Protein AF-A0A7C5XB20-F1 (afdb_monomer_lite)

Secondary structure (DSSP, 8-state):
-EEEEEEE-SSSEEEEEEEEEEEEEEHHHHHHHHHHHHHHHHHHHHTEEEEE-SSTTEEEEEEEEETTEEEEEEEEEEES--SSS--GGGGTSEEEEEEEEEEE----SPPSEEEEEEES-TTTT-SEEEETTEEEEEETTEEEEEEEEEEE-TTSSEEEEEEE-------HHHHHHHHHHHHH---

pLDDT: mean 91.51, std 6.68, range [52.88, 97.88]

Foldseek 3Di:
DWDWDWDQDDQGIKIKIKDFAPFFDQQLVCCVPCLVVVQVVCCVVQVWHFQADDDPQWRGWTQRDDPNATFIWTKGWCPPDPDRDDDPCSRRGTDRMIMIITGTWADPDDFPFWDKDFALEPVRVPPWDDDDQWIFDCDPNHTTIWGWDWDADPVHGIIIITGHHDRDDDDRVVRRVVVNCRVPDPD

Radius of gyration: 17.86 Å; chains: 1; bounding box: 43×28×54 Å

Sequence (187 aa):
MVRRAYVQGLLQRRVKYRFDLPAPTPIKSWLAEARQEVNTLLEKEWGAVMCPGAELPNLGMLLVEWRGAHLPADVSICAPVSHPKPPPLVYDTLVERVDVCVEPIAPVSPPAEYVTIHIPSVKAFGRITLRRNYAVVKYRGLLFVTEARHSPEPRGGVELKLARYRCASYDLGKALKKLKRILHSRY

Structure (mmCIF, N/CA/C/O backbone):
data_AF-A0A7C5XB20-F1
#
_entry.id   AF-A0A7C5XB20-F1
#
loop_
_atom_site.group_PDB
_atom_site.id
_atom_site.type_symbol
_atom_site.label_atom_id
_atom_site.label_alt_id
_atom_site.label_comp_id
_atom_site.label_asym_id
_atom_site.label_entity_id
_atom_site.label_seq_id
_atom_site.pdbx_PDB_ins_code
_atom_site.Cartn_x
_atom_site.Cartn_y
_atom_site.Cartn_z
_atom_site.occupancy
_atom_site.B_iso_or_equiv
_atom_site.auth_seq_id
_atom_site.auth_comp_id
_atom_site.auth_asym_id
_atom_site.auth_atom_id
_atom_site.pdbx_PDB_model_num
ATOM 1 N N . MET A 1 1 ? -2.161 10.830 20.394 1.00 65.31 1 MET A N 1
ATOM 2 C CA . MET A 1 1 ? -0.773 10.941 19.869 1.00 65.31 1 MET A CA 1
ATOM 3 C C . MET A 1 1 ? -0.505 9.737 18.977 1.00 65.31 1 MET A C 1
ATOM 5 O O . MET A 1 1 ? -0.758 8.629 19.426 1.00 65.31 1 MET A O 1
ATOM 9 N N . VAL A 1 2 ? -0.020 9.925 17.743 1.00 82.19 2 VAL A N 1
ATOM 10 C CA . VAL A 1 2 ? 0.243 8.804 16.819 1.00 82.19 2 VAL A CA 1
ATOM 11 C C . VAL A 1 2 ? 1.665 8.278 17.006 1.00 82.19 2 VAL A C 1
ATOM 13 O O . VAL A 1 2 ? 2.623 9.047 16.920 1.00 82.19 2 VAL A O 1
ATOM 16 N N . ARG A 1 3 ? 1.828 6.970 17.246 1.00 90.44 3 ARG A N 1
ATOM 17 C CA . ARG A 1 3 ? 3.157 6.327 17.329 1.00 90.44 3 ARG A CA 1
ATOM 18 C C . ARG A 1 3 ? 3.414 5.462 16.102 1.00 90.44 3 ARG A C 1
ATOM 20 O O . ARG A 1 3 ? 2.556 4.679 15.705 1.00 90.44 3 ARG A O 1
ATOM 27 N N . ARG A 1 4 ? 4.620 5.556 15.536 1.00 93.38 4 ARG A N 1
ATOM 28 C CA . ARG A 1 4 ? 5.027 4.807 14.339 1.00 93.38 4 ARG A CA 1
ATOM 29 C C . ARG A 1 4 ? 6.051 3.730 14.671 1.00 93.38 4 ARG A C 1
ATOM 31 O O . ARG A 1 4 ? 7.042 4.009 15.340 1.00 93.38 4 ARG A O 1
ATOM 38 N N . ALA A 1 5 ? 5.865 2.529 14.132 1.00 93.88 5 ALA A N 1
ATOM 39 C CA . ALA A 1 5 ? 6.836 1.442 14.236 1.00 93.88 5 ALA A CA 1
ATOM 40 C C . ALA A 1 5 ? 6.924 0.634 12.937 1.00 93.88 5 ALA A C 1
ATOM 42 O O . ALA A 1 5 ? 5.934 0.466 12.232 1.00 93.88 5 ALA A O 1
ATOM 43 N N . TYR A 1 6 ? 8.100 0.081 12.646 1.00 94.31 6 TYR A N 1
ATOM 44 C CA . TYR A 1 6 ? 8.240 -0.951 11.620 1.00 94.31 6 TYR A CA 1
ATOM 45 C C . TYR A 1 6 ? 8.053 -2.316 12.267 1.00 94.31 6 TYR A C 1
ATOM 47 O O . TYR A 1 6 ? 8.775 -2.651 13.204 1.00 94.31 6 TYR A O 1
ATOM 55 N N . VAL A 1 7 ? 7.128 -3.110 11.744 1.00 92.88 7 VAL A N 1
ATOM 56 C CA . VAL A 1 7 ? 6.787 -4.433 12.281 1.00 92.88 7 VAL A CA 1
ATOM 57 C C . VAL A 1 7 ? 6.810 -5.477 11.172 1.00 92.88 7 VAL A C 1
ATOM 59 O O . VAL A 1 7 ? 6.800 -5.131 9.989 1.00 92.88 7 VAL A O 1
ATOM 62 N N . GLN A 1 8 ? 6.842 -6.755 11.539 1.00 92.12 8 GLN A N 1
ATOM 63 C CA . GLN A 1 8 ? 6.655 -7.831 10.571 1.00 92.12 8 GLN A CA 1
ATOM 64 C C . GLN A 1 8 ? 5.221 -7.775 10.010 1.00 92.12 8 GLN A C 1
ATOM 66 O O . GLN A 1 8 ? 4.251 -7.654 10.762 1.00 92.12 8 GLN A O 1
ATOM 71 N N . GLY A 1 9 ? 5.106 -7.791 8.685 1.00 86.19 9 GLY A N 1
ATOM 72 C CA . GLY A 1 9 ? 3.858 -7.942 7.939 1.00 86.19 9 GLY A CA 1
ATOM 73 C C . GLY A 1 9 ? 3.697 -9.361 7.402 1.00 86.19 9 GLY A C 1
ATOM 74 O O . GLY A 1 9 ? 4.381 -10.288 7.846 1.00 86.19 9 GLY A O 1
ATOM 75 N N . LEU A 1 10 ? 2.797 -9.532 6.435 1.00 84.44 10 LEU A N 1
ATOM 76 C CA . LEU A 1 10 ? 2.441 -10.842 5.888 1.00 84.44 10 LEU A CA 1
ATOM 77 C C . LEU A 1 10 ? 3.562 -11.440 5.034 1.00 84.44 10 LEU A C 1
ATOM 79 O O . LEU A 1 10 ? 3.790 -12.647 5.070 1.00 84.44 10 LEU A O 1
ATOM 83 N N . LEU A 1 11 ? 4.268 -10.605 4.268 1.00 89.06 11 LEU A N 1
ATOM 84 C CA . LEU A 1 11 ? 5.375 -11.050 3.406 1.00 89.06 11 LEU A CA 1
ATOM 85 C C . LEU A 1 11 ? 6.713 -10.392 3.722 1.00 89.06 11 LEU A C 1
ATOM 87 O O . LEU A 1 11 ? 7.767 -10.961 3.452 1.00 89.06 11 LEU A O 1
ATOM 91 N N . GLN A 1 12 ? 6.674 -9.180 4.255 1.00 91.25 12 GLN A N 1
ATOM 92 C CA . GLN A 1 12 ? 7.844 -8.368 4.554 1.00 91.25 12 GLN A CA 1
ATOM 93 C C . GLN A 1 12 ? 7.512 -7.409 5.694 1.00 91.25 12 GLN A C 1
ATOM 95 O O . GLN A 1 12 ? 6.434 -7.479 6.277 1.00 91.25 12 GLN A O 1
ATOM 100 N N . ARG A 1 13 ? 8.423 -6.490 6.019 1.0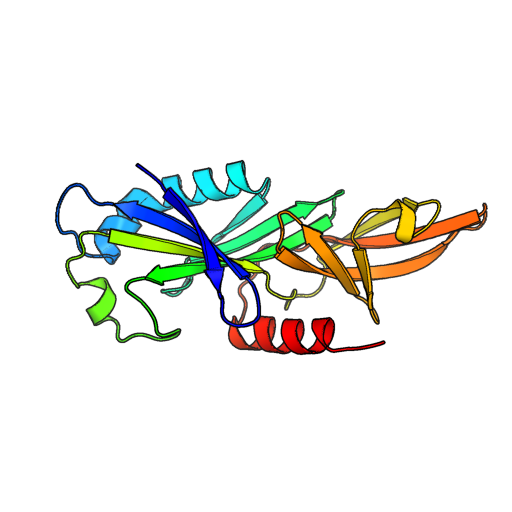0 93.56 13 ARG A N 1
ATOM 101 C CA . ARG A 1 13 ? 8.125 -5.426 6.981 1.00 93.56 13 ARG A CA 1
ATOM 102 C C . ARG A 1 13 ? 6.979 -4.544 6.473 1.00 93.56 13 ARG A C 1
ATOM 104 O O . ARG A 1 13 ? 6.865 -4.287 5.278 1.00 93.56 13 ARG A O 1
ATOM 111 N N . ARG A 1 14 ? 6.185 -4.030 7.404 1.00 94.75 14 ARG A N 1
ATOM 112 C CA . ARG A 1 14 ? 5.161 -3.003 7.187 1.00 94.75 14 ARG A CA 1
ATOM 113 C C . ARG A 1 14 ? 5.345 -1.878 8.197 1.00 94.75 14 ARG A C 1
ATOM 115 O O . ARG A 1 14 ? 6.006 -2.070 9.225 1.00 94.75 14 ARG A O 1
ATOM 122 N N . VAL A 1 15 ? 4.781 -0.710 7.917 1.00 96.88 15 VAL A N 1
ATOM 123 C CA . VAL A 1 15 ? 4.733 0.379 8.902 1.00 96.88 15 VAL A CA 1
ATOM 124 C C . VAL A 1 15 ? 3.409 0.316 9.633 1.00 96.88 15 VAL A C 1
ATOM 126 O O . VAL A 1 15 ? 2.373 0.104 9.018 1.00 96.88 15 VAL A O 1
ATOM 129 N N . LYS A 1 16 ? 3.457 0.489 10.947 1.00 96.19 16 LYS A N 1
ATOM 130 C CA . LYS A 1 16 ? 2.307 0.511 11.834 1.00 96.19 16 LYS A CA 1
ATOM 131 C C . LYS A 1 16 ? 2.168 1.885 12.472 1.00 96.19 16 LYS A C 1
ATOM 133 O O . LYS A 1 16 ? 3.138 2.388 13.041 1.00 96.19 16 LYS A O 1
ATOM 138 N N . TYR A 1 17 ? 0.960 2.423 12.420 1.00 96.94 17 TYR A N 1
ATOM 139 C CA . TYR A 1 17 ? 0.522 3.676 13.015 1.00 96.94 17 TYR A CA 1
ATOM 140 C C . TYR A 1 17 ? -0.454 3.360 14.134 1.00 96.94 17 TYR A C 1
ATOM 142 O O . TYR A 1 17 ? -1.520 2.804 13.892 1.00 96.94 17 TYR A O 1
ATOM 150 N N . ARG A 1 18 ? -0.060 3.672 15.363 1.00 96.44 18 ARG A N 1
ATOM 151 C CA . ARG A 1 18 ? -0.867 3.452 16.558 1.00 96.44 18 ARG A CA 1
ATOM 152 C C . ARG A 1 18 ? -1.645 4.706 16.905 1.00 96.44 18 ARG A C 1
ATOM 154 O O . ARG A 1 18 ? -1.031 5.758 17.084 1.00 96.44 18 ARG A O 1
ATOM 161 N N . PHE A 1 19 ? -2.946 4.538 17.084 1.00 95.12 19 PHE A N 1
ATOM 162 C CA . PHE A 1 19 ? -3.882 5.541 17.563 1.00 95.12 19 PHE A CA 1
ATOM 163 C C . PHE A 1 19 ? -4.395 5.090 18.930 1.00 95.12 19 PHE A C 1
ATOM 165 O O . PHE A 1 19 ? -5.162 4.132 19.026 1.00 95.12 19 PHE A O 1
ATOM 172 N N . ASP A 1 20 ? -3.916 5.749 19.982 1.00 94.62 20 ASP A N 1
ATOM 173 C CA . ASP A 1 20 ? -4.438 5.579 21.338 1.00 94.62 20 ASP A CA 1
ATOM 174 C C . ASP A 1 20 ? -5.690 6.463 21.483 1.00 94.62 20 ASP A C 1
ATOM 176 O O . ASP A 1 20 ? -5.644 7.650 21.139 1.00 94.62 20 ASP A O 1
ATOM 180 N N . LEU A 1 21 ? -6.802 5.877 21.932 1.00 93.62 21 LEU A N 1
ATOM 181 C CA . LEU A 1 21 ? -8.103 6.540 22.020 1.00 93.62 21 LEU A CA 1
ATOM 182 C C . LEU A 1 21 ? -8.302 7.156 23.414 1.00 93.62 21 LEU A C 1
ATOM 184 O O . LEU A 1 21 ? -7.860 6.573 24.403 1.00 93.62 21 LEU A O 1
ATOM 188 N N . PRO A 1 22 ? -8.962 8.325 23.522 1.00 92.38 22 PRO A N 1
ATOM 189 C CA . PRO A 1 22 ? -9.166 8.996 24.809 1.00 92.38 22 PRO A CA 1
ATOM 190 C C . PRO A 1 22 ? -10.136 8.251 25.740 1.00 92.38 22 PRO A C 1
ATOM 192 O O . PRO A 1 22 ? -10.094 8.450 26.949 1.00 92.38 22 PRO A O 1
ATOM 195 N N . ALA A 1 23 ? -10.998 7.400 25.182 1.00 94.19 23 ALA A N 1
ATOM 196 C CA . ALA A 1 23 ? -11.903 6.511 25.897 1.00 94.19 23 ALA A CA 1
ATOM 197 C C . ALA A 1 23 ? -12.122 5.231 25.064 1.00 94.19 23 ALA A C 1
ATOM 199 O O . ALA A 1 23 ? -11.844 5.247 23.859 1.00 94.19 23 ALA A O 1
ATOM 200 N N . PRO A 1 24 ? -12.613 4.131 25.665 1.00 96.12 24 PRO A N 1
ATOM 201 C CA . PRO A 1 24 ? -13.015 2.946 24.917 1.00 96.12 24 PRO A CA 1
ATOM 202 C C . PRO A 1 24 ? -14.103 3.273 23.882 1.00 96.12 24 PRO A C 1
ATOM 204 O O . PRO A 1 24 ? -15.200 3.696 24.243 1.00 96.12 24 PRO A O 1
ATOM 207 N N . THR A 1 25 ? -13.817 3.038 22.601 1.00 95.38 25 THR A N 1
ATOM 208 C CA . THR A 1 25 ? -14.693 3.424 21.479 1.00 95.38 25 THR A CA 1
ATOM 209 C C . THR A 1 25 ? -14.855 2.257 20.502 1.00 95.38 25 THR A C 1
ATOM 211 O O . THR A 1 25 ? -13.883 1.534 20.271 1.00 95.38 25 THR A O 1
ATOM 214 N N . PRO A 1 26 ? -16.037 2.043 19.890 1.00 95.31 26 PRO A N 1
ATOM 215 C CA . PRO A 1 26 ? -16.183 1.058 18.822 1.00 95.31 26 PRO A CA 1
ATOM 216 C C . PRO A 1 26 ? -15.289 1.400 17.627 1.00 95.31 26 PRO A C 1
ATOM 218 O O . PRO A 1 26 ? -15.234 2.558 17.205 1.00 95.31 26 PRO A O 1
ATOM 221 N N . ILE A 1 27 ? -14.644 0.400 17.019 1.00 92.81 27 ILE A N 1
ATOM 222 C CA . ILE A 1 27 ? -13.769 0.613 15.849 1.00 92.81 27 ILE A CA 1
ATOM 223 C C . ILE A 1 27 ? -14.520 1.330 14.720 1.00 92.81 27 ILE A C 1
ATOM 225 O O . ILE A 1 27 ? -13.963 2.232 14.096 1.00 92.81 27 ILE A O 1
ATOM 229 N N . LYS A 1 28 ? -15.785 0.964 14.469 1.00 92.12 28 LYS A N 1
ATOM 230 C CA . LYS A 1 28 ? -16.616 1.610 13.441 1.00 92.12 28 LYS A CA 1
ATOM 231 C C . LYS A 1 28 ? -16.840 3.101 13.713 1.00 92.12 28 LYS A C 1
ATOM 233 O O . LYS A 1 28 ? -16.804 3.894 12.778 1.00 92.12 28 LYS A O 1
ATOM 238 N N . SER A 1 29 ? -17.039 3.474 14.979 1.00 93.19 29 SER A N 1
ATOM 239 C CA . SER A 1 29 ? -17.290 4.859 15.385 1.00 93.19 29 SER A CA 1
ATOM 240 C C . SER A 1 29 ? -16.013 5.678 15.272 1.00 93.19 29 SER A C 1
ATOM 242 O O . SER A 1 29 ? -16.011 6.723 14.632 1.00 93.19 29 SER A O 1
ATOM 244 N N . TRP A 1 30 ? -14.897 5.140 15.779 1.00 93.69 30 TRP A N 1
ATOM 245 C CA . TRP A 1 30 ? -13.586 5.762 15.605 1.00 93.69 30 TRP A CA 1
ATOM 246 C C . TRP A 1 30 ? -13.251 5.966 14.123 1.00 93.69 30 TRP A C 1
ATOM 248 O O . TRP A 1 30 ? -12.810 7.043 13.737 1.00 93.69 30 TRP A O 1
ATOM 258 N N . LEU A 1 31 ? -13.493 4.963 13.273 1.00 91.25 31 LEU A N 1
ATOM 259 C CA . LEU A 1 31 ? -13.260 5.081 11.835 1.00 91.25 31 LEU A CA 1
ATOM 260 C C . LEU A 1 31 ? -14.101 6.182 11.191 1.00 91.25 31 LEU A C 1
ATOM 262 O O . LEU A 1 31 ? -13.583 6.893 10.336 1.00 91.25 31 LEU A O 1
ATOM 266 N N . ALA A 1 32 ? -15.374 6.320 11.562 1.00 90.81 32 ALA A N 1
ATOM 267 C CA . ALA A 1 32 ? -16.248 7.343 10.993 1.00 90.81 32 ALA A CA 1
ATOM 268 C C . ALA A 1 32 ? -15.702 8.764 11.223 1.00 90.81 32 ALA A C 1
ATOM 270 O O . ALA A 1 32 ? -15.808 9.610 10.339 1.00 90.81 32 ALA A O 1
ATOM 271 N N . GLU A 1 33 ? -15.061 8.995 12.369 1.00 90.19 33 GLU A N 1
ATOM 272 C CA . GLU A 1 33 ? -14.498 10.292 12.757 1.00 90.19 33 GLU A CA 1
ATOM 273 C C . GLU A 1 33 ? -13.058 10.480 12.255 1.00 90.19 33 GLU A C 1
ATOM 275 O O . GLU A 1 33 ? -12.706 11.520 11.701 1.00 90.19 33 GLU A O 1
ATOM 280 N N . ALA A 1 34 ? -12.214 9.456 12.402 1.00 90.44 34 ALA A N 1
ATOM 281 C CA . ALA A 1 34 ? -10.777 9.552 12.161 1.00 90.44 34 ALA A CA 1
ATOM 282 C C . ALA A 1 34 ? -10.370 9.287 10.704 1.00 90.44 34 ALA A C 1
ATOM 284 O O . ALA A 1 34 ? -9.224 9.551 10.340 1.00 90.44 34 ALA A O 1
ATOM 285 N N . ARG A 1 35 ? -11.257 8.762 9.841 1.00 90.88 35 ARG A N 1
ATOM 286 C CA . ARG A 1 35 ? -10.886 8.326 8.477 1.00 90.88 35 ARG A CA 1
ATOM 287 C C . ARG A 1 35 ? -10.202 9.420 7.667 1.00 90.88 35 ARG A C 1
ATOM 289 O O . ARG A 1 35 ? -9.182 9.149 7.037 1.00 90.88 35 ARG A O 1
ATOM 296 N N . GLN A 1 36 ? -10.733 10.640 7.686 1.00 92.00 36 GLN A N 1
ATOM 297 C CA . GLN A 1 36 ? -10.145 11.736 6.917 1.00 92.00 36 GLN A CA 1
ATOM 298 C C . GLN A 1 36 ? -8.775 12.148 7.472 1.00 92.00 36 GLN A C 1
ATOM 300 O O . GLN A 1 36 ? -7.847 12.396 6.699 1.00 92.00 36 GLN A O 1
ATOM 305 N N . GLU A 1 37 ? -8.627 12.174 8.797 1.00 93.38 37 GLU A N 1
ATOM 306 C CA . GLU A 1 37 ? -7.358 12.478 9.462 1.00 93.38 37 GLU A CA 1
ATOM 307 C C . GLU A 1 37 ? -6.298 11.415 9.146 1.00 93.38 37 GLU A C 1
ATOM 309 O O . GLU A 1 37 ? -5.183 11.754 8.752 1.00 93.38 37 GLU A O 1
ATOM 314 N N . VAL A 1 38 ? -6.660 10.130 9.234 1.00 94.62 38 VAL A N 1
ATOM 315 C CA . VAL A 1 38 ? -5.788 9.000 8.881 1.00 94.62 38 VAL A CA 1
ATOM 316 C C . VAL A 1 38 ? -5.356 9.089 7.419 1.00 94.62 38 VAL A C 1
ATOM 318 O O . VAL A 1 38 ? -4.165 8.972 7.137 1.00 94.62 38 VAL A O 1
ATOM 321 N N . ASN A 1 39 ? -6.287 9.334 6.494 1.00 94.81 39 ASN A N 1
ATOM 322 C CA . ASN A 1 39 ? -5.964 9.484 5.075 1.00 94.81 39 ASN A CA 1
ATOM 323 C C . ASN A 1 39 ? -4.966 10.628 4.863 1.00 94.81 39 ASN A C 1
ATOM 325 O O . ASN A 1 39 ? -3.899 10.409 4.299 1.00 94.81 39 ASN A O 1
ATOM 329 N N . THR A 1 40 ? -5.264 11.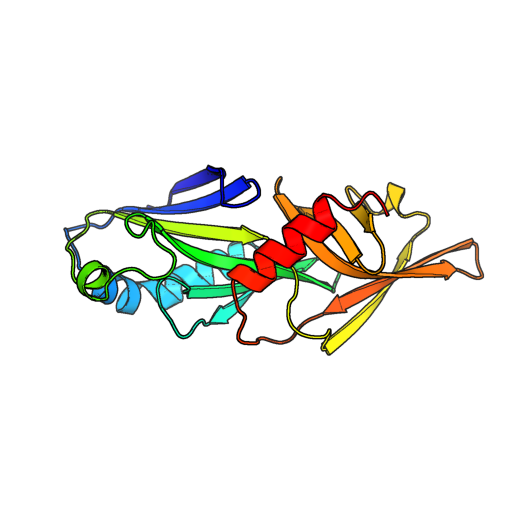807 5.411 1.00 95.81 40 THR A N 1
ATOM 330 C CA . THR A 1 40 ? -4.428 13.010 5.267 1.00 95.81 40 THR A CA 1
ATOM 331 C C . THR A 1 40 ? -3.029 12.793 5.844 1.00 95.81 40 THR A C 1
ATOM 333 O O . THR A 1 40 ? -2.024 13.171 5.235 1.00 95.81 40 THR A O 1
ATOM 336 N N . LEU A 1 41 ? -2.944 12.154 7.015 1.00 96.44 41 LEU A N 1
ATOM 337 C CA . LEU A 1 41 ? -1.682 11.788 7.648 1.00 96.44 41 LEU A CA 1
ATOM 338 C C . LEU A 1 41 ? -0.850 10.886 6.731 1.00 96.44 41 LEU A C 1
ATOM 340 O O . LEU A 1 41 ? 0.333 11.155 6.518 1.00 96.44 41 LEU A O 1
ATOM 344 N N . LEU A 1 42 ? -1.455 9.824 6.195 1.00 97.19 42 LEU A N 1
ATOM 345 C CA . LEU A 1 42 ? -0.757 8.844 5.368 1.00 97.19 42 LEU A CA 1
ATOM 346 C C . LEU A 1 42 ? -0.357 9.415 4.003 1.00 97.19 42 LEU A C 1
ATOM 348 O O . LEU A 1 42 ? 0.773 9.191 3.572 1.00 97.19 42 LEU A O 1
ATOM 352 N N . GLU A 1 43 ? -1.225 10.189 3.354 1.00 97.62 43 GLU A N 1
ATOM 353 C CA . GLU A 1 43 ? -0.919 10.887 2.099 1.00 97.62 43 GLU A CA 1
ATOM 354 C C . GLU A 1 43 ? 0.273 11.827 2.271 1.00 97.62 43 GLU A C 1
ATOM 356 O O . GLU A 1 43 ? 1.243 11.750 1.512 1.00 97.62 43 GLU A O 1
ATOM 361 N N . LYS A 1 44 ? 0.261 12.653 3.326 1.00 97.19 44 LYS A N 1
ATOM 362 C CA . LYS A 1 44 ? 1.366 13.562 3.645 1.00 97.19 44 LYS A CA 1
ATOM 363 C C . LYS A 1 44 ? 2.643 12.806 3.981 1.00 97.19 44 LYS A C 1
ATOM 365 O O . LYS A 1 44 ? 3.721 13.169 3.513 1.00 97.19 44 LYS A O 1
ATOM 370 N N . GLU A 1 45 ? 2.551 11.777 4.820 1.00 96.06 45 GLU A N 1
ATOM 371 C CA . GLU A 1 45 ? 3.735 11.058 5.268 1.00 96.06 45 GLU A CA 1
ATOM 372 C C . GLU A 1 45 ? 4.403 10.320 4.119 1.00 96.06 45 GLU A C 1
ATOM 374 O O . GLU A 1 45 ? 5.631 10.344 4.032 1.00 96.06 45 GLU A O 1
ATOM 379 N N . TRP A 1 46 ? 3.629 9.668 3.257 1.00 97.00 46 TRP A N 1
ATOM 380 C CA . TRP A 1 46 ? 4.164 8.872 2.163 1.00 97.00 46 TRP A CA 1
ATOM 381 C C . TRP A 1 46 ? 4.397 9.676 0.886 1.00 97.00 46 TRP A C 1
ATOM 383 O O . TRP A 1 46 ? 5.155 9.205 0.045 1.00 97.00 46 TRP A O 1
ATOM 393 N N . GLY A 1 47 ? 3.838 10.884 0.757 1.00 97.31 47 GLY A N 1
ATOM 394 C CA . GLY A 1 47 ? 3.803 11.597 -0.520 1.00 97.31 47 GLY A CA 1
ATOM 395 C C . GLY A 1 47 ? 2.978 10.791 -1.518 1.00 97.31 47 GLY A C 1
ATOM 396 O O . GLY A 1 47 ? 3.497 10.316 -2.522 1.00 97.31 47 GLY A O 1
ATOM 397 N N . ALA A 1 48 ? 1.729 10.518 -1.162 1.00 97.44 48 ALA A N 1
ATOM 398 C CA . ALA A 1 48 ? 0.891 9.537 -1.834 1.00 97.44 48 ALA A CA 1
ATOM 399 C C . ALA A 1 48 ? -0.525 10.062 -2.045 1.00 97.44 48 ALA A C 1
ATOM 401 O O . ALA A 1 48 ? -0.943 11.008 -1.383 1.00 97.44 48 ALA A O 1
ATOM 402 N N . VAL A 1 49 ? -1.264 9.386 -2.921 1.00 96.38 49 VAL A N 1
ATOM 403 C CA . VAL A 1 49 ? -2.720 9.522 -3.032 1.00 96.38 49 VAL A CA 1
ATOM 404 C C . VAL A 1 49 ? -3.374 8.311 -2.379 1.00 96.38 49 VAL A C 1
ATOM 406 O O . VAL A 1 49 ? -3.005 7.169 -2.676 1.00 96.38 49 VAL A O 1
ATOM 409 N N . MET A 1 50 ? -4.342 8.548 -1.498 1.00 96.00 50 MET A N 1
ATOM 410 C CA . MET A 1 50 ? -5.138 7.501 -0.874 1.00 96.00 50 MET A CA 1
ATOM 411 C C . MET A 1 50 ? -6.329 7.147 -1.765 1.00 96.00 50 MET A C 1
ATOM 413 O O . MET A 1 50 ? -7.199 7.966 -2.038 1.00 96.00 50 MET A O 1
ATOM 417 N N . CYS A 1 51 ? -6.385 5.890 -2.191 1.00 94.31 51 CYS A N 1
ATOM 418 C CA . CYS A 1 51 ? -7.497 5.297 -2.919 1.00 94.31 51 CYS A CA 1
ATOM 419 C C . CYS A 1 51 ? -8.395 4.549 -1.926 1.00 94.31 51 CYS A C 1
ATOM 421 O O . CYS A 1 51 ? -8.005 3.463 -1.486 1.00 94.31 51 CYS A O 1
ATOM 423 N N . PRO 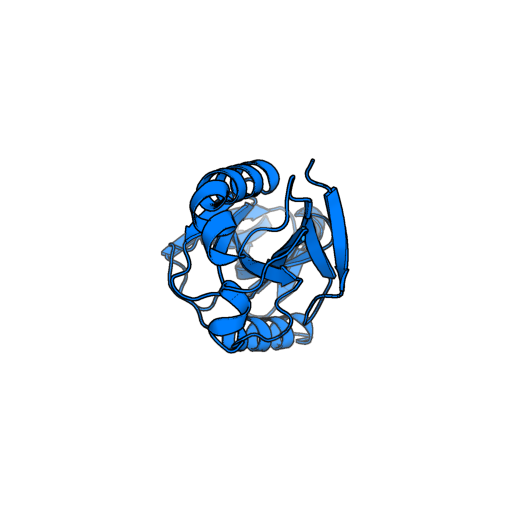A 1 52 ? -9.569 5.085 -1.546 1.00 90.94 52 PRO A N 1
ATOM 424 C CA . PRO A 1 52 ? -10.379 4.507 -0.480 1.00 90.94 52 PRO A CA 1
ATOM 425 C C . PRO A 1 52 ? -10.854 3.085 -0.792 1.00 90.94 52 PRO A C 1
ATOM 427 O O . PRO A 1 52 ? -11.290 2.783 -1.902 1.00 90.94 52 PRO A O 1
ATOM 430 N N . GLY A 1 53 ? -10.791 2.223 0.219 1.00 86.44 53 GLY A N 1
ATOM 431 C CA . GLY A 1 53 ? -11.357 0.879 0.208 1.00 86.44 53 GLY A CA 1
ATOM 432 C C . GLY A 1 53 ? -12.826 0.883 0.630 1.00 86.44 53 GLY A C 1
ATOM 433 O O . GLY A 1 53 ? -13.281 1.779 1.354 1.00 86.44 53 GLY A O 1
ATOM 434 N N . ALA A 1 54 ? -13.560 -0.128 0.169 1.00 77.44 54 ALA A N 1
ATOM 435 C CA . ALA A 1 54 ? -14.982 -0.300 0.464 1.00 77.44 54 ALA A CA 1
ATOM 436 C C . ALA A 1 54 ? -15.249 -1.257 1.640 1.00 77.44 54 ALA A C 1
ATOM 438 O O . ALA A 1 54 ? -16.262 -1.111 2.317 1.00 77.44 54 ALA A O 1
ATOM 439 N N . GLU A 1 55 ? -14.349 -2.210 1.905 1.00 85.56 55 GLU A N 1
ATOM 440 C CA . GLU A 1 55 ? -14.588 -3.306 2.850 1.00 85.56 55 GLU A CA 1
ATOM 441 C C . GLU A 1 55 ? -13.547 -3.334 3.967 1.00 85.56 55 GLU A C 1
ATOM 443 O O . GLU A 1 55 ? -12.350 -3.461 3.717 1.00 85.56 55 GLU A O 1
ATOM 448 N N . LEU A 1 56 ? -13.998 -3.288 5.220 1.00 87.94 56 LEU A N 1
ATOM 449 C CA . LEU A 1 56 ? -13.104 -3.470 6.358 1.00 87.94 56 LEU A CA 1
ATOM 450 C C . LEU A 1 56 ? -12.547 -4.910 6.399 1.00 87.94 56 LEU A C 1
ATOM 452 O O . LEU A 1 56 ? -13.237 -5.851 6.010 1.00 87.94 56 LEU A O 1
ATOM 456 N N . PRO A 1 57 ? -11.307 -5.107 6.889 1.00 89.88 57 PRO A N 1
ATOM 457 C CA . PRO A 1 57 ? -10.432 -4.116 7.525 1.00 89.88 57 PRO A CA 1
ATOM 458 C C . PRO A 1 57 ? -9.608 -3.262 6.552 1.00 89.88 57 PRO A C 1
ATOM 460 O O . PRO A 1 57 ? -8.773 -2.481 7.007 1.00 89.88 57 PRO A O 1
ATOM 463 N N . ASN A 1 58 ? -9.809 -3.402 5.240 1.00 90.88 58 ASN A N 1
ATOM 464 C CA . ASN A 1 58 ? -9.118 -2.610 4.232 1.00 90.88 58 ASN A CA 1
ATOM 465 C C . ASN A 1 58 ? -9.654 -1.170 4.227 1.00 90.88 58 ASN A C 1
ATOM 467 O O . ASN A 1 58 ? -10.841 -0.914 4.034 1.00 90.88 58 ASN A O 1
ATOM 471 N N . LEU A 1 59 ? -8.762 -0.212 4.459 1.00 93.25 59 LEU A N 1
ATOM 472 C CA . LEU A 1 59 ? -9.080 1.214 4.407 1.00 93.25 59 LEU A CA 1
ATOM 473 C C . LEU A 1 59 ? -8.856 1.791 3.010 1.00 93.25 59 LEU A C 1
ATOM 475 O O . LEU A 1 59 ? -9.453 2.816 2.668 1.00 93.25 59 LEU A O 1
ATOM 479 N N . GLY A 1 60 ? -8.019 1.135 2.205 1.00 94.50 60 GLY A N 1
ATOM 480 C CA . GLY A 1 60 ? -7.735 1.507 0.830 1.00 94.50 60 GLY A CA 1
ATOM 481 C C . GLY A 1 60 ? -6.336 1.119 0.380 1.00 94.50 60 GLY A C 1
ATOM 482 O O . GLY A 1 60 ? -5.668 0.292 0.995 1.00 94.50 60 GLY A O 1
ATOM 483 N N . MET A 1 61 ? -5.891 1.716 -0.720 1.00 95.81 61 MET A N 1
ATOM 484 C CA . MET A 1 61 ? -4.529 1.604 -1.239 1.00 95.81 61 MET A CA 1
ATOM 485 C C . MET A 1 61 ? -3.881 2.981 -1.277 1.00 95.81 61 MET A C 1
ATOM 487 O O . MET A 1 61 ? -4.487 3.927 -1.764 1.00 95.81 61 MET A O 1
ATOM 491 N N . LEU A 1 62 ? -2.626 3.081 -0.854 1.00 97.25 62 LEU A N 1
ATOM 492 C CA . LEU A 1 62 ? -1.795 4.244 -1.144 1.00 97.25 62 LEU A CA 1
ATOM 493 C C . LEU A 1 62 ? -1.080 4.041 -2.473 1.00 97.25 62 LEU A C 1
ATOM 495 O O . LEU A 1 62 ? -0.397 3.035 -2.677 1.00 97.25 62 LEU A O 1
ATOM 499 N N . LEU A 1 63 ? -1.199 5.025 -3.356 1.00 97.44 63 LEU A N 1
ATOM 500 C CA . LEU A 1 63 ? -0.348 5.177 -4.527 1.00 97.44 63 LEU A CA 1
ATOM 501 C C . LEU A 1 63 ? 0.756 6.169 -4.173 1.00 97.44 63 LEU A C 1
ATOM 503 O O . LEU A 1 63 ? 0.567 7.380 -4.250 1.00 97.44 63 LEU A O 1
ATOM 507 N N . VAL A 1 64 ? 1.892 5.643 -3.716 1.00 97.88 64 VAL A N 1
ATOM 508 C CA . VAL A 1 64 ? 3.039 6.451 -3.288 1.00 97.88 64 VAL A CA 1
ATOM 509 C C . VAL A 1 64 ? 3.766 6.992 -4.513 1.00 97.88 64 VAL A C 1
ATOM 511 O O . VAL A 1 64 ? 4.212 6.207 -5.353 1.00 97.88 64 VAL A O 1
ATOM 514 N N . GLU A 1 65 ? 3.915 8.313 -4.604 1.00 96.88 65 GLU A N 1
ATOM 515 C CA . GLU A 1 65 ? 4.655 8.955 -5.688 1.00 96.88 65 GLU A CA 1
ATOM 516 C C . GLU A 1 65 ? 6.156 8.697 -5.521 1.00 96.88 65 GLU A C 1
ATOM 518 O O . GLU A 1 65 ? 6.782 8.978 -4.495 1.00 96.88 65 GLU A O 1
ATOM 523 N N . TRP A 1 66 ? 6.763 8.148 -6.566 1.00 93.94 66 TRP A N 1
ATOM 524 C CA . TRP A 1 66 ? 8.183 7.847 -6.603 1.00 93.94 66 TRP A CA 1
ATOM 525 C C . TRP A 1 66 ? 8.718 8.053 -8.013 1.00 93.94 66 TRP A C 1
ATOM 527 O O . TRP A 1 66 ? 8.448 7.265 -8.916 1.00 93.94 66 TRP A O 1
ATOM 537 N N . ARG A 1 67 ? 9.513 9.115 -8.199 1.00 91.25 67 ARG A N 1
ATOM 538 C CA . ARG A 1 67 ? 10.134 9.462 -9.495 1.00 91.25 67 ARG A CA 1
ATOM 539 C C . ARG A 1 67 ? 9.106 9.609 -10.631 1.00 91.25 67 ARG A C 1
ATOM 541 O O . ARG A 1 67 ? 9.368 9.203 -11.755 1.00 91.25 67 ARG A O 1
ATOM 548 N N . GLY A 1 68 ? 7.934 10.161 -10.318 1.00 92.25 68 GLY A N 1
ATOM 549 C CA . GLY A 1 68 ? 6.823 10.291 -11.262 1.00 92.25 68 GLY A CA 1
ATOM 550 C C . GLY A 1 68 ? 6.069 8.986 -11.530 1.00 92.25 68 GLY A C 1
ATOM 551 O O . GLY A 1 68 ? 5.124 8.995 -12.303 1.00 92.25 68 GLY A O 1
ATOM 552 N N . ALA A 1 69 ? 6.439 7.871 -10.905 1.00 95.19 69 ALA A N 1
ATOM 553 C CA . ALA A 1 69 ? 5.712 6.608 -10.959 1.00 95.19 69 ALA A CA 1
ATOM 554 C C . ALA A 1 69 ? 5.012 6.316 -9.628 1.00 95.19 69 ALA A C 1
ATOM 556 O O . ALA A 1 69 ? 5.208 7.027 -8.644 1.00 95.19 69 ALA A O 1
ATOM 557 N N . HIS A 1 70 ? 4.231 5.238 -9.578 1.00 97.62 70 HIS A N 1
ATOM 558 C CA . HIS A 1 70 ? 3.529 4.835 -8.361 1.00 97.62 70 HIS A CA 1
ATOM 559 C C . HIS A 1 70 ? 4.112 3.559 -7.747 1.00 97.62 70 HIS A C 1
ATOM 561 O O . HIS A 1 70 ? 4.399 2.581 -8.448 1.00 97.62 70 HIS A O 1
ATOM 567 N N . LEU A 1 71 ? 4.218 3.552 -6.417 1.00 97.25 71 LEU A N 1
ATOM 568 C CA . LEU A 1 71 ? 4.492 2.376 -5.596 1.00 97.25 71 LEU A CA 1
ATOM 569 C C . LEU A 1 71 ? 3.238 2.046 -4.760 1.00 97.25 71 LEU A C 1
ATOM 571 O O . LEU A 1 71 ? 2.894 2.817 -3.863 1.00 97.25 71 LEU A O 1
ATOM 575 N N . PRO A 1 72 ? 2.532 0.937 -5.038 1.00 97.31 72 PRO A N 1
ATOM 576 C CA . PRO A 1 72 ? 1.285 0.619 -4.349 1.00 97.31 72 PRO A CA 1
ATOM 577 C C . PRO A 1 72 ? 1.515 0.013 -2.953 1.00 97.31 72 PRO A C 1
ATOM 579 O O . PRO A 1 72 ? 2.387 -0.842 -2.759 1.00 97.31 72 PRO A O 1
ATOM 582 N N . ALA A 1 73 ? 0.691 0.421 -1.986 1.00 97.31 73 ALA A N 1
ATOM 583 C CA . ALA A 1 73 ? 0.643 -0.134 -0.633 1.00 97.31 73 ALA A CA 1
ATOM 584 C C . ALA A 1 73 ? -0.803 -0.364 -0.180 1.00 97.31 73 ALA A C 1
ATOM 586 O O . ALA A 1 73 ? -1.649 0.498 -0.388 1.00 97.31 73 ALA A O 1
ATOM 587 N N . ASP A 1 74 ? -1.076 -1.486 0.476 1.00 96.06 74 ASP A N 1
ATOM 588 C CA . ASP A 1 74 ? -2.316 -1.704 1.220 1.00 96.06 74 ASP A CA 1
ATOM 589 C C . ASP A 1 74 ? -2.324 -0.859 2.493 1.00 96.06 74 ASP A C 1
ATOM 591 O O . ASP A 1 74 ? -1.296 -0.733 3.167 1.00 96.06 74 ASP A O 1
ATOM 595 N N . VAL A 1 75 ? -3.490 -0.299 2.812 1.00 95.94 75 VAL A N 1
ATOM 596 C CA . VAL A 1 75 ? -3.775 0.314 4.106 1.00 95.94 75 VAL A CA 1
ATOM 597 C C . VAL A 1 75 ? -4.903 -0.458 4.763 1.00 95.94 75 VAL A C 1
ATOM 599 O O . VAL A 1 75 ? -6.012 -0.527 4.230 1.00 95.94 75 VAL A O 1
ATOM 602 N N . SER A 1 76 ? -4.649 -0.998 5.948 1.00 94.12 76 SER A N 1
ATOM 603 C CA . SER A 1 76 ? -5.625 -1.811 6.672 1.00 94.12 76 SER A CA 1
ATOM 604 C C . SER A 1 76 ? -5.519 -1.638 8.182 1.00 94.12 76 SER A C 1
ATOM 606 O O . SER A 1 76 ? -4.449 -1.352 8.726 1.00 94.12 76 SER A O 1
ATOM 608 N N . ILE A 1 77 ? -6.637 -1.830 8.885 1.00 93.56 77 ILE A N 1
ATOM 609 C CA . ILE A 1 77 ? -6.604 -2.013 10.338 1.00 93.56 77 ILE A CA 1
ATOM 610 C C . ILE A 1 77 ? -5.919 -3.344 10.621 1.00 93.56 77 ILE A C 1
ATOM 612 O O . ILE A 1 77 ? -6.379 -4.394 10.179 1.00 93.56 77 ILE A O 1
ATOM 616 N N . CYS A 1 78 ? -4.829 -3.293 11.380 1.00 90.88 78 CYS A N 1
ATOM 617 C CA . CYS A 1 78 ? -4.007 -4.458 11.691 1.00 90.88 78 CYS A CA 1
ATOM 618 C C . CYS A 1 78 ? -3.980 -4.822 13.179 1.00 90.88 78 CYS A C 1
ATOM 620 O O . CYS A 1 78 ? -3.416 -5.857 13.539 1.00 90.88 78 CYS A O 1
ATOM 622 N N . ALA A 1 79 ? -4.560 -3.984 14.042 1.00 90.75 79 ALA A N 1
ATOM 623 C CA . ALA A 1 79 ? -4.947 -4.356 15.397 1.00 90.75 79 ALA A CA 1
ATOM 624 C C . ALA A 1 79 ? -6.144 -3.503 15.861 1.00 90.75 79 ALA A C 1
ATOM 626 O O . ALA A 1 79 ? -6.193 -2.316 15.534 1.00 90.75 79 ALA A O 1
ATOM 627 N N . PRO A 1 80 ? -7.086 -4.075 16.631 1.00 86.62 80 PRO A N 1
ATOM 628 C CA . PRO A 1 80 ? -7.111 -5.467 17.102 1.00 86.62 80 PRO A CA 1
ATOM 629 C C . PRO A 1 80 ? -7.568 -6.481 16.041 1.00 86.62 80 PRO A C 1
ATOM 631 O O . PRO A 1 80 ? -7.594 -7.678 16.308 1.00 86.62 80 PRO A O 1
ATOM 634 N N . VAL A 1 81 ? -7.897 -6.031 14.828 1.00 83.06 81 VAL A N 1
ATOM 635 C CA . VAL A 1 81 ? -8.290 -6.919 13.732 1.00 83.06 81 VAL A CA 1
ATOM 636 C C . VAL A 1 81 ? -7.069 -7.660 13.184 1.00 83.06 81 VAL A C 1
ATOM 638 O O . VAL A 1 81 ? -6.216 -7.068 12.530 1.00 83.06 81 VAL A O 1
ATOM 641 N N . SER A 1 82 ? -6.985 -8.964 13.448 1.00 71.62 82 SER A N 1
ATOM 642 C CA . SER A 1 82 ? -5.884 -9.827 12.995 1.00 71.62 82 SER A CA 1
ATOM 643 C C . SER A 1 82 ? -6.241 -10.714 11.797 1.00 71.62 82 SER A C 1
ATOM 645 O O . SER A 1 82 ? -5.346 -11.287 11.175 1.00 71.62 82 SER A O 1
ATOM 647 N N . HIS A 1 83 ? -7.529 -10.826 11.454 1.00 74.19 83 HIS A N 1
ATOM 648 C CA . HIS A 1 83 ? -8.022 -11.659 10.357 1.00 74.19 83 HIS A CA 1
ATOM 649 C C . HIS A 1 83 ? -8.386 -10.796 9.134 1.00 74.19 83 HIS A C 1
ATOM 651 O O . HIS A 1 83 ? -9.009 -9.752 9.316 1.00 74.19 83 HIS A O 1
ATOM 657 N N . PRO A 1 84 ? -8.071 -11.210 7.888 1.00 71.31 84 PRO A N 1
ATOM 658 C CA . PRO A 1 84 ? -8.405 -10.442 6.680 1.00 71.31 84 PRO A CA 1
ATOM 659 C C . PRO A 1 84 ? -9.911 -10.370 6.385 1.00 71.31 84 PRO A C 1
ATOM 661 O O . PRO A 1 84 ? -10.339 -9.530 5.604 1.00 71.31 84 PRO A O 1
ATOM 664 N N . LYS A 1 85 ? -10.709 -11.259 6.988 1.00 80.75 85 LYS A N 1
ATOM 665 C CA . LYS A 1 85 ? -12.180 -11.275 6.923 1.00 80.75 85 LYS A CA 1
ATOM 666 C C . LYS A 1 85 ? -12.747 -11.539 8.320 1.00 80.75 85 LYS A C 1
ATOM 668 O O . LYS A 1 85 ? -13.106 -12.684 8.604 1.00 80.75 85 LYS A O 1
ATOM 673 N N . PRO A 1 86 ? -12.652 -10.594 9.264 1.00 83.81 86 PRO A N 1
ATOM 674 C CA . PRO A 1 86 ? -13.149 -10.822 10.614 1.00 83.81 86 PRO A CA 1
ATOM 675 C C . PRO A 1 86 ? -14.688 -10.841 10.607 1.00 83.81 86 PRO A C 1
ATOM 677 O O . PRO A 1 86 ? -15.304 -10.269 9.704 1.00 83.81 86 PRO A O 1
ATOM 680 N N . PRO A 1 87 ? -15.333 -11.460 11.608 1.00 86.19 87 PRO A N 1
ATOM 681 C CA . PRO A 1 87 ? -16.768 -11.294 11.808 1.00 86.19 87 PRO A CA 1
ATOM 682 C C . PRO A 1 87 ? -17.125 -9.804 11.981 1.00 86.19 87 PRO A C 1
ATOM 684 O O . PRO A 1 87 ? -16.374 -9.097 12.662 1.00 86.19 87 PRO A O 1
ATOM 687 N N . PRO A 1 88 ? -18.263 -9.316 11.446 1.00 86.06 88 PRO A N 1
ATOM 688 C CA . PRO A 1 88 ? -18.636 -7.899 11.533 1.00 86.06 88 PRO A CA 1
ATOM 689 C C . PRO A 1 88 ? -18.658 -7.335 12.963 1.00 86.06 88 PRO A C 1
ATOM 691 O O . PRO A 1 88 ? -18.257 -6.193 13.168 1.00 86.06 88 PRO A O 1
ATOM 694 N N . LEU A 1 89 ? -19.020 -8.162 13.955 1.00 86.56 89 LEU A N 1
ATOM 695 C CA . LEU A 1 89 ? -19.078 -7.790 15.379 1.00 86.56 89 LEU A CA 1
ATOM 696 C C . LEU A 1 89 ? -17.758 -7.233 15.933 1.00 86.56 89 LEU A C 1
ATOM 698 O O . LEU A 1 89 ? -17.746 -6.495 16.917 1.00 86.56 89 LEU A O 1
ATOM 702 N N . VAL A 1 90 ? -16.624 -7.579 15.313 1.00 88.94 90 VAL A N 1
ATOM 703 C CA . VAL A 1 90 ? -15.307 -7.087 15.737 1.00 88.94 90 VAL A CA 1
ATOM 704 C C . VAL A 1 90 ? -15.240 -5.562 15.619 1.00 88.94 90 VAL A C 1
ATOM 706 O O . VAL A 1 90 ? -14.545 -4.918 16.401 1.00 88.94 90 VAL A O 1
ATOM 709 N N . TYR A 1 91 ? -15.999 -4.962 14.696 1.00 90.69 91 TYR A N 1
ATOM 710 C CA . TYR A 1 91 ? -16.026 -3.511 14.507 1.00 90.69 91 TYR A CA 1
ATOM 711 C C . TYR A 1 91 ? -16.906 -2.767 15.519 1.00 90.69 91 TYR A C 1
ATOM 713 O O . TYR A 1 91 ? -16.772 -1.550 15.661 1.00 90.69 91 TYR A O 1
ATOM 721 N N . ASP A 1 92 ? -17.761 -3.491 16.242 1.00 91.94 92 ASP A N 1
ATOM 722 C CA . ASP A 1 92 ? -18.601 -2.972 17.326 1.00 91.94 92 ASP A CA 1
ATOM 723 C C . ASP A 1 92 ? -17.910 -3.045 18.694 1.00 91.94 92 ASP A C 1
ATOM 725 O O . ASP A 1 92 ? -18.359 -2.427 19.657 1.00 91.94 92 ASP A O 1
ATOM 729 N N . THR A 1 93 ? -16.807 -3.791 18.788 1.00 89.31 93 THR A N 1
ATOM 730 C CA . THR A 1 93 ? -16.067 -3.978 20.039 1.00 89.31 93 THR A CA 1
ATOM 731 C C . THR A 1 93 ? -15.424 -2.668 20.492 1.00 89.31 93 THR A C 1
ATOM 733 O O . THR A 1 93 ? -14.771 -1.986 19.698 1.00 89.31 93 THR A O 1
ATOM 736 N N . LEU A 1 94 ? -15.582 -2.341 21.779 1.00 94.50 94 LEU A N 1
ATOM 737 C CA . LEU A 1 94 ? -14.917 -1.204 22.409 1.00 94.50 94 LEU A CA 1
ATOM 738 C C . LEU A 1 94 ? -13.417 -1.459 22.503 1.00 94.50 94 LEU A C 1
ATOM 740 O O . LEU A 1 94 ? -12.976 -2.484 23.024 1.00 94.50 94 LEU A O 1
ATOM 744 N N . VAL A 1 95 ? -12.635 -0.509 22.007 1.00 94.50 95 VAL A N 1
ATOM 745 C CA . VAL A 1 95 ? -11.178 -0.580 22.028 1.00 94.50 95 VAL A CA 1
ATOM 746 C C . VAL A 1 95 ? -10.610 0.716 22.571 1.00 94.50 95 VAL A C 1
ATOM 748 O O . VAL A 1 95 ? -11.155 1.788 22.346 1.00 94.50 95 VAL A O 1
ATOM 751 N N . GLU A 1 96 ? -9.477 0.624 23.250 1.00 95.62 96 GLU A N 1
ATOM 752 C CA . GLU A 1 96 ? -8.698 1.795 23.681 1.00 95.62 96 GLU A CA 1
ATOM 753 C C . GLU A 1 96 ? -7.615 2.159 22.657 1.00 95.62 96 GLU A C 1
ATOM 755 O O . GLU A 1 96 ? -6.908 3.156 22.791 1.00 95.62 96 GLU A O 1
ATOM 760 N N . ARG A 1 97 ? -7.439 1.318 21.630 1.00 94.31 97 ARG A N 1
ATOM 761 C CA . ARG A 1 97 ? -6.359 1.440 20.657 1.00 94.31 97 ARG A CA 1
ATOM 762 C C . ARG A 1 97 ? -6.725 0.823 19.318 1.00 94.31 97 ARG A C 1
ATOM 764 O O . ARG A 1 97 ? -7.158 -0.330 19.265 1.00 94.31 97 ARG A O 1
ATOM 771 N N . VAL A 1 98 ? -6.388 1.531 18.244 1.00 94.75 98 VAL A N 1
ATOM 772 C CA . VAL A 1 98 ? -6.402 1.003 16.876 1.00 94.75 98 VAL A CA 1
ATOM 773 C C . VAL A 1 98 ? -5.021 1.160 16.246 1.00 94.75 98 VAL A C 1
ATOM 775 O O . VAL A 1 98 ? -4.405 2.220 16.329 1.00 94.75 98 VAL A O 1
ATOM 778 N N . ASP A 1 99 ? -4.521 0.098 15.612 1.00 95.50 99 ASP A N 1
ATOM 779 C CA . ASP A 1 99 ? -3.307 0.165 14.801 1.00 95.50 99 ASP A CA 1
ATOM 780 C C . ASP A 1 99 ? -3.690 0.070 13.307 1.00 95.50 99 ASP A C 1
ATOM 782 O O . ASP A 1 99 ? -4.334 -0.893 12.881 1.00 95.50 99 ASP A O 1
ATOM 786 N N . VAL A 1 100 ? -3.253 1.044 12.506 1.00 95.94 100 VAL A N 1
ATOM 787 C CA . VAL A 1 100 ? -3.359 1.053 11.037 1.00 95.94 100 VAL A CA 1
ATOM 788 C C . VAL A 1 100 ? -2.006 0.695 10.442 1.00 95.94 100 VAL A C 1
ATOM 790 O O . VAL A 1 100 ? -0.976 1.228 10.856 1.00 95.94 100 VAL A O 1
ATOM 793 N N . CYS A 1 101 ? -1.987 -0.200 9.467 1.00 95.62 101 CYS A N 1
ATOM 794 C CA . CYS A 1 101 ? -0.767 -0.641 8.817 1.00 95.62 101 CYS A CA 1
ATOM 795 C C . CYS A 1 101 ? -0.711 -0.204 7.355 1.00 95.62 101 CYS A C 1
ATOM 797 O O . CYS A 1 101 ? -1.722 -0.219 6.666 1.00 95.62 101 CYS A O 1
ATOM 799 N N . VAL A 1 102 ? 0.497 0.127 6.898 1.00 97.06 102 VAL A N 1
ATOM 800 C CA . VAL A 1 102 ? 0.843 0.337 5.490 1.00 97.06 102 VAL A CA 1
ATOM 801 C C . VAL A 1 102 ? 1.790 -0.777 5.061 1.00 97.06 102 VAL A C 1
ATOM 803 O O . VAL A 1 102 ? 2.921 -0.863 5.558 1.00 97.06 102 VAL A O 1
ATOM 806 N N . GLU A 1 103 ? 1.331 -1.641 4.160 1.00 95.94 103 GLU A N 1
ATOM 807 C CA . GLU A 1 103 ? 2.076 -2.803 3.671 1.00 95.94 103 GLU A CA 1
ATOM 808 C C . GLU A 1 103 ? 2.255 -2.725 2.148 1.00 95.94 103 GLU A C 1
ATOM 810 O O . GLU A 1 103 ? 1.267 -2.607 1.429 1.00 95.94 103 GLU A O 1
ATOM 815 N N . PRO A 1 104 ? 3.488 -2.793 1.609 1.00 97.25 104 PRO A N 1
ATOM 816 C CA . PRO A 1 104 ? 3.677 -2.784 0.167 1.00 97.25 104 PRO A CA 1
ATOM 817 C C . PRO A 1 104 ? 2.984 -3.985 -0.468 1.00 97.25 104 PRO A C 1
ATOM 819 O O . PRO A 1 104 ? 3.101 -5.113 0.017 1.00 97.25 104 PRO A O 1
ATOM 822 N N . ILE A 1 105 ? 2.330 -3.745 -1.596 1.00 96.69 105 ILE A N 1
ATOM 823 C CA . ILE A 1 105 ? 1.669 -4.773 -2.396 1.00 96.69 105 ILE A CA 1
ATOM 824 C C . ILE A 1 105 ? 2.191 -4.722 -3.832 1.00 96.69 105 ILE A C 1
ATOM 82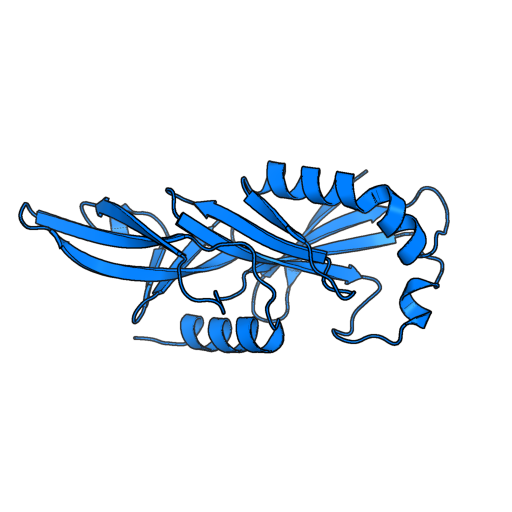6 O O . ILE A 1 105 ? 2.884 -3.786 -4.223 1.00 96.69 105 ILE A O 1
ATOM 830 N N . ALA A 1 106 ? 1.906 -5.748 -4.632 1.00 96.56 106 ALA A N 1
ATOM 831 C CA . ALA A 1 106 ? 2.142 -5.661 -6.070 1.00 96.56 106 ALA A CA 1
ATOM 832 C C . ALA A 1 106 ? 0.940 -5.002 -6.763 1.00 96.56 106 ALA A C 1
ATOM 834 O O . ALA A 1 106 ? -0.195 -5.216 -6.331 1.00 96.56 106 ALA A O 1
ATOM 835 N N . PRO A 1 107 ? 1.154 -4.281 -7.877 1.00 93.69 107 PRO A N 1
ATOM 836 C CA . PRO A 1 107 ? 0.057 -3.755 -8.679 1.00 93.69 107 PRO A CA 1
ATOM 837 C C . PRO A 1 107 ? -0.788 -4.912 -9.219 1.00 93.69 107 PRO A C 1
ATOM 839 O O . PRO A 1 107 ? -0.244 -5.873 -9.770 1.00 93.69 107 PRO A O 1
ATOM 842 N N . VAL A 1 108 ? -2.110 -4.852 -9.061 1.00 87.38 108 VAL A N 1
ATOM 843 C CA . VAL A 1 108 ? -3.034 -5.866 -9.613 1.00 87.38 108 VAL A CA 1
ATOM 844 C C . VAL A 1 108 ? -3.808 -5.377 -10.830 1.00 87.38 108 VAL A C 1
ATOM 846 O O . VAL A 1 108 ? -4.301 -6.202 -11.594 1.00 87.38 108 VAL A O 1
ATOM 849 N N . SER A 1 109 ? -3.869 -4.063 -11.023 1.00 89.81 109 SER A N 1
ATOM 850 C CA . SER A 1 109 ? -4.492 -3.427 -12.178 1.00 89.81 109 SER A CA 1
ATOM 851 C C . SER A 1 109 ? -3.431 -3.070 -13.220 1.00 89.81 109 SER A C 1
ATOM 853 O O . SER A 1 109 ? -2.287 -2.799 -12.838 1.00 89.81 109 SER A O 1
ATOM 855 N N . PRO A 1 110 ? -3.788 -3.039 -14.516 1.00 92.88 110 PRO A N 1
ATOM 856 C CA . PRO A 1 110 ? -2.890 -2.551 -15.554 1.00 92.88 110 PRO A CA 1
ATOM 857 C C . PRO A 1 110 ? -2.430 -1.109 -15.280 1.00 92.88 110 PRO A C 1
ATOM 859 O O . PRO A 1 110 ? -3.198 -0.319 -14.717 1.00 92.88 110 PRO A O 1
ATOM 862 N N . PRO A 1 111 ? -1.208 -0.738 -15.697 1.00 95.94 111 PRO A N 1
ATOM 863 C CA . PRO A 1 111 ? -0.766 0.650 -15.694 1.00 95.94 111 PRO A CA 1
ATOM 864 C C . PRO A 1 111 ? -1.710 1.531 -16.508 1.00 95.94 111 PRO A C 1
ATOM 866 O O . PRO A 1 111 ? -2.131 1.160 -17.602 1.00 95.94 111 PRO A O 1
ATOM 869 N N . ALA A 1 112 ? -2.022 2.707 -15.974 1.00 96.06 112 ALA A N 1
ATOM 870 C CA . ALA A 1 112 ? -2.777 3.720 -16.700 1.00 96.06 112 ALA A CA 1
ATOM 871 C C . ALA A 1 112 ? -1.890 4.444 -17.718 1.00 96.06 112 ALA A C 1
ATOM 873 O O . ALA A 1 112 ? -2.343 4.801 -18.799 1.00 96.06 112 ALA A O 1
ATOM 874 N N . GLU A 1 113 ? -0.622 4.634 -17.365 1.00 96.62 113 GLU A N 1
ATOM 875 C CA . GLU A 1 113 ? 0.397 5.250 -18.204 1.00 96.62 113 GLU A CA 1
ATOM 876 C C . GLU A 1 113 ? 1.787 4.830 -17.714 1.00 96.62 113 GLU A C 1
ATOM 878 O O . GLU A 1 113 ? 1.941 4.213 -16.652 1.00 96.62 113 GLU A O 1
ATOM 883 N N . TYR A 1 114 ? 2.805 5.175 -18.498 1.00 97.31 114 TYR A N 1
ATOM 884 C CA . TYR A 1 114 ? 4.199 4.992 -18.124 1.00 97.31 114 TYR A CA 1
ATOM 885 C C . TYR A 1 114 ? 4.928 6.328 -18.177 1.00 97.31 114 TYR A C 1
ATOM 887 O O . TYR A 1 114 ? 4.789 7.078 -19.140 1.00 97.31 114 TYR A O 1
ATOM 895 N N . VAL A 1 115 ? 5.757 6.580 -17.170 1.00 96.31 115 VAL A N 1
ATOM 896 C CA . VAL A 1 115 ? 6.731 7.669 -17.177 1.00 96.31 115 VAL A CA 1
ATOM 897 C C . VAL A 1 115 ? 8.067 7.115 -17.631 1.00 96.31 115 VAL A C 1
ATOM 899 O O . VAL A 1 115 ? 8.553 6.118 -17.091 1.00 96.31 115 VAL A O 1
ATOM 902 N N . THR A 1 116 ? 8.652 7.763 -18.631 1.00 95.25 116 THR A N 1
ATOM 903 C CA . THR A 1 116 ? 9.978 7.427 -19.141 1.00 95.25 116 THR A CA 1
ATOM 904 C C . THR A 1 116 ? 11.027 8.255 -18.416 1.00 95.25 116 THR A C 1
ATOM 906 O O . THR A 1 116 ? 10.914 9.474 -18.309 1.00 95.25 116 THR A O 1
ATOM 909 N N . ILE A 1 117 ? 12.062 7.582 -17.932 1.00 92.44 117 ILE A N 1
ATOM 910 C CA . ILE A 1 117 ? 13.232 8.189 -17.307 1.00 92.44 117 ILE A CA 1
ATOM 911 C C . ILE A 1 117 ? 14.491 7.666 -17.994 1.00 92.44 117 ILE A C 1
ATOM 913 O O . ILE A 1 117 ? 14.631 6.470 -18.253 1.00 92.44 117 ILE A O 1
ATOM 917 N N . HIS A 1 118 ? 15.414 8.579 -18.267 1.00 91.75 118 HIS A N 1
ATOM 918 C CA . HIS A 1 118 ? 16.699 8.289 -18.892 1.00 91.75 118 HIS A CA 1
ATOM 919 C C . HIS A 1 118 ? 17.758 8.271 -17.798 1.00 91.75 118 HIS A C 1
ATOM 921 O O . HIS A 1 118 ? 17.905 9.244 -17.052 1.00 91.75 118 HIS A O 1
ATOM 927 N N . ILE A 1 119 ? 18.423 7.131 -17.624 1.00 90.12 119 ILE A N 1
ATOM 928 C CA . ILE A 1 119 ? 19.331 6.905 -16.499 1.00 90.12 119 ILE A CA 1
ATOM 929 C C . ILE A 1 119 ? 20.655 6.323 -17.005 1.00 90.12 119 ILE A C 1
ATOM 931 O O . ILE A 1 119 ? 20.640 5.423 -17.842 1.00 90.12 119 ILE A O 1
ATOM 935 N N . PRO A 1 120 ? 21.816 6.740 -16.465 1.00 87.75 120 PRO A N 1
ATOM 936 C CA . PRO A 1 120 ? 23.100 6.186 -16.903 1.00 87.75 120 PRO A CA 1
ATOM 937 C C . PRO A 1 120 ? 23.211 4.678 -16.643 1.00 87.75 120 PRO A C 1
ATOM 939 O O . PRO A 1 120 ? 23.763 3.925 -17.437 1.00 87.75 120 PRO A O 1
ATOM 942 N N . SER A 1 121 ? 22.681 4.219 -15.505 1.00 86.44 121 SER A N 1
ATOM 943 C CA . SER A 1 121 ? 22.528 2.799 -15.198 1.00 86.44 121 SER A CA 1
ATOM 944 C C . SER A 1 121 ? 21.497 2.582 -14.094 1.00 86.44 121 SER A C 1
ATOM 946 O O . SER A 1 121 ? 21.278 3.441 -13.238 1.00 86.44 121 SER A O 1
ATOM 948 N N . VAL A 1 122 ? 20.927 1.377 -14.048 1.00 81.69 122 VAL A N 1
ATOM 949 C CA . VAL A 1 122 ? 20.016 0.924 -12.980 1.00 81.69 122 VAL A CA 1
ATOM 950 C C . VAL A 1 122 ? 20.665 1.036 -11.596 1.00 81.69 122 VAL A C 1
ATOM 952 O O . VAL A 1 122 ? 19.999 1.414 -10.637 1.00 81.69 122 VAL A O 1
ATOM 955 N N . LYS A 1 123 ? 21.974 0.759 -11.491 1.00 77.12 123 LYS A N 1
ATOM 956 C CA . LYS A 1 123 ? 22.732 0.850 -10.230 1.00 77.12 123 LYS A CA 1
ATOM 957 C C . LYS A 1 123 ? 22.827 2.290 -9.717 1.00 77.12 123 LYS A C 1
ATOM 959 O O . LYS A 1 123 ? 22.751 2.512 -8.513 1.00 77.12 123 LYS A O 1
ATOM 964 N N . ALA A 1 124 ? 22.973 3.256 -10.624 1.00 73.69 124 ALA A N 1
ATOM 965 C CA . ALA A 1 124 ? 23.017 4.678 -10.285 1.00 73.69 124 ALA A CA 1
ATOM 966 C C . ALA A 1 124 ? 21.635 5.233 -9.899 1.00 73.69 124 ALA A C 1
ATOM 968 O O . ALA A 1 124 ? 21.541 6.220 -9.175 1.00 73.69 124 ALA A O 1
ATOM 969 N N . PHE A 1 125 ? 20.554 4.569 -10.321 1.00 75.25 125 PHE A N 1
ATOM 970 C CA . PHE A 1 125 ? 19.176 4.990 -10.060 1.00 75.25 125 PHE A CA 1
ATOM 971 C C . PHE A 1 125 ? 18.636 4.584 -8.672 1.00 75.25 125 PHE A C 1
ATOM 973 O O . PHE A 1 125 ? 17.443 4.695 -8.380 1.00 75.25 125 PHE A O 1
ATOM 980 N N . GLY A 1 126 ? 19.529 4.161 -7.774 1.00 67.12 126 GLY A N 1
ATOM 981 C CA . GLY A 1 126 ? 19.240 3.881 -6.370 1.00 67.12 126 GLY A CA 1
ATOM 982 C C . GLY A 1 126 ? 19.095 2.394 -6.055 1.00 67.12 126 GLY A C 1
ATOM 983 O O . GLY A 1 126 ? 19.501 1.523 -6.819 1.00 67.12 126 GLY A O 1
ATOM 984 N N . ARG A 1 127 ? 18.522 2.092 -4.880 1.00 82.94 127 ARG A N 1
ATOM 985 C CA . ARG A 1 127 ? 18.287 0.724 -4.378 1.00 82.94 127 ARG A CA 1
ATOM 986 C C . ARG A 1 127 ? 17.108 0.059 -5.098 1.00 82.94 127 ARG A C 1
ATOM 988 O O . ARG A 1 127 ? 16.119 -0.320 -4.465 1.00 82.94 127 ARG A O 1
ATOM 995 N N . ILE A 1 128 ? 17.214 -0.032 -6.417 1.00 89.06 128 ILE A N 1
ATOM 996 C CA . ILE A 1 128 ? 16.261 -0.723 -7.269 1.00 89.06 128 ILE A CA 1
ATOM 997 C C . ILE A 1 128 ? 16.855 -2.027 -7.780 1.00 89.06 128 ILE A C 1
ATOM 999 O O . ILE A 1 128 ? 18.066 -2.187 -7.922 1.00 89.06 128 ILE A O 1
ATOM 1003 N N . THR A 1 129 ? 15.994 -2.992 -8.043 1.00 91.06 129 THR A N 1
ATOM 1004 C CA . THR A 1 129 ? 16.371 -4.261 -8.647 1.00 91.06 129 THR A CA 1
ATOM 1005 C C . THR A 1 129 ? 15.346 -4.595 -9.711 1.00 91.06 129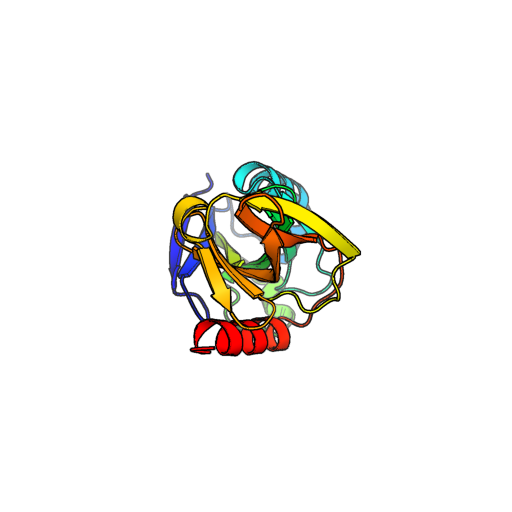 THR A C 1
ATOM 1007 O O . THR A 1 129 ? 14.159 -4.719 -9.415 1.00 91.06 129 THR A O 1
ATOM 1010 N N . LEU A 1 130 ? 15.801 -4.721 -10.954 1.00 90.81 130 LEU A N 1
ATOM 1011 C CA . LEU A 1 130 ? 14.925 -5.104 -12.050 1.00 90.81 130 LEU A CA 1
ATOM 1012 C C . LEU A 1 130 ? 14.625 -6.606 -11.996 1.00 90.81 130 LEU A C 1
ATOM 1014 O O . LEU A 1 130 ? 15.455 -7.432 -11.601 1.00 90.81 130 LEU A O 1
ATOM 1018 N N . ARG A 1 131 ? 13.397 -6.926 -12.378 1.00 90.56 131 ARG A N 1
ATOM 1019 C CA . ARG A 1 131 ? 12.838 -8.261 -12.585 1.00 90.56 131 ARG A CA 1
ATOM 1020 C C . ARG A 1 131 ? 12.099 -8.251 -13.913 1.00 90.56 131 ARG A C 1
ATOM 1022 O O . ARG A 1 131 ? 11.806 -7.178 -14.447 1.00 90.56 131 ARG A O 1
ATOM 1029 N N . ARG A 1 132 ? 11.738 -9.423 -14.430 1.00 87.38 132 ARG A N 1
ATOM 1030 C CA . ARG A 1 132 ? 10.931 -9.537 -15.650 1.00 87.38 132 ARG A CA 1
ATOM 1031 C C . ARG A 1 132 ? 9.655 -8.685 -15.565 1.00 87.38 132 ARG A C 1
ATOM 1033 O O . ARG A 1 132 ? 8.689 -9.081 -14.920 1.00 87.38 132 ARG A O 1
ATOM 1040 N N . ASN A 1 133 ? 9.657 -7.546 -16.260 1.00 92.94 133 ASN A N 1
ATOM 1041 C CA . ASN A 1 133 ? 8.593 -6.532 -16.316 1.00 92.94 133 ASN A CA 1
ATOM 1042 C C . ASN A 1 133 ? 8.314 -5.749 -15.015 1.00 92.94 133 ASN A C 1
ATOM 1044 O O . ASN A 1 133 ? 7.289 -5.07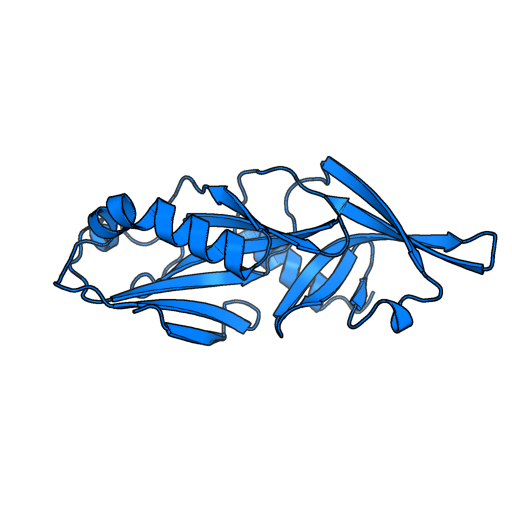3 -14.926 1.00 92.94 133 ASN A O 1
ATOM 1048 N N . TYR A 1 134 ? 9.192 -5.808 -14.009 1.00 95.31 134 TYR A N 1
ATOM 1049 C CA . TYR A 1 134 ? 9.000 -5.093 -12.742 1.00 95.31 134 TYR A CA 1
ATOM 1050 C C . TYR A 1 134 ? 10.290 -4.453 -12.232 1.00 95.31 134 TYR A C 1
ATOM 1052 O O . TYR A 1 134 ? 11.392 -4.950 -12.458 1.00 95.31 134 TYR A O 1
ATOM 1060 N N . ALA A 1 135 ? 10.140 -3.380 -11.463 1.00 94.31 135 ALA A N 1
ATOM 1061 C CA . ALA A 1 135 ? 11.179 -2.836 -10.606 1.00 94.31 135 ALA A CA 1
ATOM 1062 C C . ALA A 1 135 ? 10.808 -3.097 -9.143 1.00 94.31 135 ALA A C 1
ATOM 1064 O O . ALA A 1 135 ? 9.734 -2.708 -8.682 1.00 94.31 135 ALA A O 1
ATOM 1065 N N . VAL A 1 136 ? 11.712 -3.748 -8.412 1.00 95.00 136 VAL A N 1
ATOM 1066 C CA . VAL A 1 136 ? 11.671 -3.836 -6.951 1.00 95.00 136 VAL A CA 1
ATOM 1067 C C . VAL A 1 136 ? 12.407 -2.623 -6.399 1.00 95.00 136 VAL A C 1
ATOM 1069 O O . VAL A 1 136 ? 13.585 -2.435 -6.691 1.00 95.00 136 VAL A O 1
ATOM 1072 N N . VAL A 1 137 ? 11.732 -1.801 -5.606 1.00 94.50 137 VAL A N 1
ATOM 1073 C CA . VAL A 1 137 ? 12.238 -0.516 -5.118 1.00 94.50 137 VAL A CA 1
ATOM 1074 C C . VAL A 1 137 ? 12.329 -0.551 -3.601 1.00 94.50 137 VAL A C 1
ATOM 1076 O O . VAL A 1 137 ? 11.317 -0.686 -2.914 1.00 94.50 137 VAL A O 1
ATOM 1079 N N . LYS A 1 138 ? 13.536 -0.383 -3.049 1.00 94.38 138 LYS A N 1
ATOM 1080 C CA . LYS A 1 138 ? 13.690 -0.198 -1.604 1.00 94.38 138 LYS A CA 1
ATOM 1081 C C . LYS A 1 138 ? 13.411 1.255 -1.232 1.00 94.38 138 LYS A C 1
ATOM 1083 O O . LYS A 1 138 ? 14.289 2.109 -1.356 1.00 94.38 138 LYS A O 1
ATOM 1088 N N . TYR A 1 139 ? 12.215 1.517 -0.720 1.00 93.69 139 TYR A N 1
ATOM 1089 C CA . TYR A 1 139 ? 11.771 2.841 -0.293 1.00 93.69 139 TYR A CA 1
ATOM 1090 C C . TYR A 1 139 ? 11.399 2.811 1.190 1.00 93.69 139 TYR A C 1
ATOM 1092 O O . TYR A 1 139 ? 10.679 1.924 1.641 1.00 93.69 139 TYR A O 1
ATOM 1100 N N . ARG A 1 140 ? 11.969 3.739 1.974 1.00 91.88 140 ARG A N 1
ATOM 1101 C CA . ARG A 1 140 ? 11.775 3.828 3.437 1.00 91.88 140 ARG A CA 1
ATOM 1102 C C . ARG A 1 140 ? 11.949 2.490 4.174 1.00 91.88 140 ARG A C 1
ATOM 1104 O O . ARG A 1 140 ? 11.212 2.152 5.084 1.00 91.88 140 ARG A O 1
ATOM 1111 N N . GLY A 1 141 ? 12.936 1.693 3.767 1.00 91.31 141 GLY A N 1
ATOM 1112 C CA . GLY A 1 141 ? 13.232 0.410 4.414 1.00 91.31 141 GLY A CA 1
ATOM 1113 C C . GLY A 1 141 ? 12.280 -0.743 4.070 1.00 91.31 141 GLY A C 1
ATOM 1114 O O . GLY A 1 141 ? 12.487 -1.834 4.599 1.00 91.31 141 GLY A O 1
ATOM 1115 N N . LEU A 1 142 ? 11.314 -0.534 3.171 1.00 95.38 142 LEU A N 1
ATOM 1116 C CA . LEU A 1 142 ? 10.407 -1.554 2.640 1.00 95.38 142 LEU A CA 1
ATOM 1117 C C . LEU A 1 142 ? 10.703 -1.850 1.164 1.00 95.38 142 LEU A C 1
ATOM 1119 O O . LEU A 1 142 ? 11.342 -1.038 0.495 1.00 95.38 142 LEU A O 1
ATOM 1123 N N . LEU A 1 143 ? 10.248 -2.998 0.655 1.00 95.56 143 LEU A N 1
ATOM 1124 C CA . LEU A 1 143 ? 10.398 -3.395 -0.748 1.00 95.56 143 LEU A CA 1
ATOM 1125 C C . LEU A 1 143 ? 9.073 -3.220 -1.489 1.00 95.56 143 LEU A C 1
ATOM 1127 O O . LEU A 1 143 ? 8.159 -4.032 -1.370 1.00 95.56 143 LEU A O 1
ATOM 1131 N N . PHE A 1 144 ? 8.981 -2.165 -2.282 1.00 96.75 144 PHE A N 1
ATOM 1132 C CA . PHE A 1 144 ? 7.856 -1.932 -3.174 1.00 96.75 144 PHE A CA 1
ATOM 1133 C C . PHE A 1 144 ? 8.096 -2.583 -4.527 1.00 96.75 144 PHE A C 1
ATOM 1135 O O . PHE A 1 144 ? 9.237 -2.833 -4.915 1.00 96.75 144 PHE A O 1
ATOM 1142 N N . VAL A 1 145 ? 7.018 -2.831 -5.260 1.00 95.94 145 VAL A N 1
ATOM 1143 C CA . VAL A 1 145 ? 7.085 -3.336 -6.627 1.00 95.94 145 VAL A CA 1
ATOM 1144 C C . VAL A 1 145 ? 6.203 -2.487 -7.520 1.00 95.94 145 VAL A C 1
ATOM 1146 O O . VAL A 1 145 ? 5.048 -2.238 -7.195 1.00 95.94 145 VAL A O 1
ATOM 1149 N N . THR A 1 146 ? 6.737 -2.092 -8.670 1.00 95.81 146 THR A N 1
ATOM 1150 C CA . THR A 1 146 ? 5.974 -1.442 -9.735 1.00 95.81 146 THR A CA 1
ATOM 1151 C C . THR A 1 146 ? 6.330 -2.058 -11.081 1.00 95.81 146 THR A C 1
ATOM 1153 O O . THR A 1 146 ? 7.434 -2.580 -11.252 1.00 95.81 146 THR A O 1
ATOM 1156 N N . GLU A 1 147 ? 5.393 -2.067 -12.024 1.00 96.75 147 GLU A N 1
ATOM 1157 C CA . GLU A 1 147 ? 5.674 -2.465 -13.396 1.00 96.75 147 GLU A CA 1
ATOM 1158 C C . GLU A 1 147 ? 6.719 -1.543 -14.012 1.00 96.75 147 GLU A C 1
ATOM 1160 O O . GLU A 1 147 ? 6.651 -0.315 -13.905 1.00 96.75 147 GLU A O 1
ATOM 1165 N N . ALA A 1 148 ? 7.699 -2.169 -14.654 1.00 95.06 148 ALA A N 1
ATOM 1166 C CA . ALA A 1 148 ? 8.803 -1.472 -15.271 1.00 95.06 148 ALA A CA 1
ATOM 1167 C C . ALA A 1 148 ? 9.237 -2.168 -16.557 1.00 95.06 148 ALA A C 1
ATOM 1169 O O . ALA A 1 148 ? 9.319 -3.396 -16.619 1.00 95.06 148 ALA A O 1
ATOM 1170 N N . ARG A 1 149 ? 9.569 -1.381 -17.576 1.00 94.69 149 ARG A N 1
ATOM 1171 C CA . ARG A 1 149 ? 10.207 -1.859 -18.808 1.00 94.69 149 ARG A CA 1
ATOM 1172 C C . ARG A 1 149 ? 11.511 -1.111 -18.990 1.00 94.69 149 ARG A C 1
ATOM 1174 O O . ARG A 1 149 ? 11.578 0.063 -18.650 1.00 94.69 149 ARG A O 1
ATOM 1181 N N . HIS A 1 150 ? 12.530 -1.781 -19.503 1.00 91.25 150 HIS A N 1
ATOM 1182 C CA . HIS A 1 150 ? 13.816 -1.148 -19.744 1.00 91.25 150 HIS A CA 1
ATOM 1183 C C . HIS A 1 150 ? 14.335 -1.500 -21.130 1.00 91.25 150 HIS A C 1
ATOM 1185 O O . HIS A 1 150 ? 14.116 -2.611 -21.615 1.00 91.25 150 HIS A O 1
ATOM 1191 N N . SER A 1 151 ? 15.025 -0.550 -21.742 1.00 92.38 151 SER A N 1
ATOM 1192 C CA . SER A 1 151 ? 15.705 -0.712 -23.021 1.00 92.38 151 SER A CA 1
ATOM 1193 C C . SER A 1 151 ? 17.005 0.092 -23.025 1.00 92.38 151 SER A C 1
ATOM 1195 O O . SER A 1 151 ? 17.131 1.052 -22.260 1.00 92.38 151 SER A O 1
ATOM 1197 N N . PRO A 1 152 ? 17.991 -0.283 -23.854 1.00 91.44 152 PRO A N 1
ATOM 1198 C CA . PRO A 1 152 ? 19.169 0.549 -24.066 1.00 91.44 152 PRO A CA 1
ATOM 1199 C C . PRO A 1 152 ? 18.768 1.931 -24.590 1.00 91.44 152 PRO A C 1
ATOM 1201 O O . PRO A 1 152 ? 17.884 2.040 -25.441 1.00 91.44 152 PRO A O 1
ATOM 1204 N N . GLU A 1 153 ? 19.421 2.978 -24.094 1.00 89.94 153 GLU A N 1
ATOM 1205 C CA . GLU A 1 153 ? 19.260 4.328 -24.629 1.00 89.94 153 GLU A CA 1
ATOM 1206 C C . GLU A 1 153 ? 20.232 4.560 -25.807 1.00 89.94 153 GLU A C 1
ATOM 1208 O O . GLU A 1 153 ? 21.418 4.241 -25.671 1.00 89.94 153 GLU A O 1
ATOM 1213 N N . PRO A 1 154 ? 19.799 5.155 -26.941 1.00 85.12 154 PRO A N 1
ATOM 1214 C CA . PRO A 1 154 ? 20.654 5.343 -28.121 1.00 85.12 154 PRO A CA 1
ATOM 1215 C C . PRO A 1 154 ? 21.943 6.141 -27.880 1.00 85.12 154 PRO A C 1
ATOM 1217 O O . PRO A 1 154 ? 22.933 5.930 -28.572 1.00 85.12 154 PRO A O 1
ATOM 1220 N N . ARG A 1 155 ? 21.941 7.060 -26.907 1.00 84.38 155 ARG A N 1
ATOM 1221 C CA . ARG A 1 155 ? 23.101 7.900 -26.554 1.00 84.38 155 ARG A CA 1
ATOM 1222 C C . ARG A 1 155 ? 23.957 7.308 -25.425 1.00 84.38 155 ARG A C 1
ATOM 1224 O O . ARG A 1 155 ? 24.858 7.977 -24.929 1.00 84.38 155 ARG A O 1
ATOM 1231 N N . GLY A 1 156 ? 23.693 6.055 -25.054 1.00 86.75 156 GLY A N 1
ATOM 1232 C CA . GLY A 1 156 ? 24.293 5.379 -23.909 1.00 86.75 156 GLY A CA 1
ATOM 1233 C C . GLY A 1 156 ? 23.447 5.545 -22.649 1.00 86.75 156 GLY A C 1
ATOM 1234 O O . GLY A 1 156 ? 22.929 6.621 -22.381 1.00 86.75 156 GLY A O 1
ATOM 1235 N N . GLY A 1 157 ? 23.316 4.465 -21.875 1.00 90.56 157 GLY A N 1
ATOM 1236 C CA . GLY A 1 157 ? 22.467 4.415 -20.684 1.00 90.56 157 GLY A CA 1
ATOM 1237 C C . GLY A 1 157 ? 21.277 3.472 -20.841 1.00 90.56 157 GLY A C 1
ATOM 1238 O O . GLY A 1 157 ? 21.289 2.542 -21.654 1.00 90.56 157 GLY A O 1
ATOM 1239 N N . VAL A 1 158 ? 20.258 3.688 -20.014 1.00 91.25 158 VAL A N 1
ATOM 1240 C CA . VAL A 1 158 ? 19.041 2.879 -19.946 1.00 91.25 158 VAL A CA 1
ATOM 1241 C C . VAL A 1 158 ? 17.830 3.801 -19.967 1.00 91.25 158 VAL A C 1
ATOM 1243 O O . VAL A 1 158 ? 17.679 4.671 -19.111 1.00 91.25 158 VAL A O 1
ATOM 1246 N N . GLU A 1 159 ? 16.929 3.549 -20.906 1.00 94.00 159 GLU A N 1
ATOM 1247 C CA . GLU A 1 159 ? 15.568 4.059 -20.858 1.00 94.00 159 GLU A CA 1
ATOM 1248 C C . GLU A 1 159 ? 14.756 3.146 -19.935 1.00 94.00 159 GLU A C 1
ATOM 1250 O O . GLU A 1 159 ? 14.646 1.942 -20.178 1.00 94.00 159 GLU A O 1
ATOM 1255 N N . LEU A 1 160 ? 14.203 3.699 -18.858 1.00 93.44 160 LEU A N 1
ATOM 1256 C CA . LEU A 1 160 ? 13.381 2.972 -17.898 1.00 93.44 160 LEU A CA 1
ATOM 1257 C C . LEU A 1 160 ? 11.964 3.562 -17.911 1.00 93.44 160 LEU A C 1
ATOM 1259 O O . LEU A 1 160 ? 11.749 4.730 -17.611 1.00 93.44 160 LEU A O 1
ATOM 1263 N N . LYS A 1 161 ? 10.979 2.743 -18.275 1.00 96.06 161 LYS A N 1
ATOM 1264 C CA . LYS A 1 161 ? 9.554 3.088 -18.252 1.00 96.06 161 LYS A CA 1
ATOM 1265 C C . LYS A 1 161 ? 8.946 2.551 -16.974 1.00 96.06 161 LYS A C 1
ATOM 1267 O O . LYS A 1 161 ? 8.958 1.339 -16.771 1.00 96.06 161 LYS A O 1
ATOM 1272 N N . LEU A 1 162 ? 8.407 3.427 -16.138 1.00 96.06 162 LEU A N 1
ATOM 1273 C CA . LEU A 1 162 ? 7.809 3.088 -14.850 1.00 96.06 162 LEU A CA 1
ATOM 1274 C C . LEU A 1 162 ? 6.312 3.383 -14.858 1.00 96.06 162 LEU A C 1
ATOM 1276 O O . LEU A 1 162 ? 5.882 4.417 -15.359 1.00 96.06 162 LEU A O 1
ATOM 1280 N N . ALA A 1 163 ? 5.516 2.478 -14.302 1.00 97.38 163 ALA A N 1
ATOM 1281 C CA . ALA A 1 163 ? 4.065 2.588 -14.340 1.00 97.38 163 ALA A CA 1
ATOM 1282 C C . ALA A 1 163 ? 3.492 3.619 -13.351 1.00 97.38 163 ALA A C 1
ATOM 1284 O O . ALA A 1 163 ? 3.882 3.680 -12.179 1.00 97.38 163 ALA A O 1
ATOM 1285 N N . ARG A 1 164 ? 2.473 4.352 -13.811 1.00 97.69 164 ARG A N 1
ATOM 1286 C CA . ARG A 1 164 ? 1.492 5.046 -12.967 1.00 97.69 164 ARG A CA 1
ATOM 1287 C C . ARG A 1 164 ? 0.175 4.275 -13.004 1.00 97.69 164 ARG A C 1
ATOM 1289 O O . ARG A 1 164 ? -0.224 3.725 -14.031 1.00 97.69 164 ARG A O 1
ATOM 1296 N N . TYR A 1 165 ? -0.508 4.239 -11.870 1.00 96.75 165 TYR A N 1
ATOM 1297 C CA . TYR A 1 165 ? -1.794 3.553 -11.701 1.00 96.75 165 TYR A CA 1
ATOM 1298 C C . TYR A 1 165 ? -2.893 4.553 -11.361 1.00 96.75 165 TYR A C 1
ATOM 1300 O O . TYR A 1 165 ? -2.629 5.579 -10.738 1.00 96.75 165 TYR A O 1
ATOM 1308 N N . ARG A 1 166 ? -4.131 4.217 -11.720 1.00 94.25 166 ARG A N 1
ATOM 1309 C CA . ARG A 1 166 ? -5.332 4.884 -11.204 1.00 94.25 166 ARG A CA 1
ATOM 1310 C C . ARG A 1 166 ? -5.802 4.191 -9.929 1.00 94.25 166 ARG A C 1
ATOM 1312 O O . ARG A 1 166 ? -5.471 3.027 -9.697 1.00 94.25 166 ARG A O 1
ATOM 1319 N N . CYS A 1 167 ? -6.610 4.890 -9.137 1.00 92.50 167 CYS A N 1
ATOM 1320 C CA . CYS A 1 167 ? -7.331 4.247 -8.048 1.00 92.50 167 CYS A CA 1
ATOM 1321 C C . CYS A 1 167 ? -8.232 3.138 -8.594 1.00 92.50 167 CYS A C 1
ATOM 1323 O O . CYS A 1 167 ? -8.978 3.338 -9.551 1.00 92.50 167 CYS A O 1
ATOM 1325 N N . ALA A 1 168 ? -8.125 1.961 -7.988 1.00 88.56 168 ALA A N 1
ATOM 1326 C CA . ALA A 1 168 ? -8.888 0.784 -8.355 1.00 88.56 168 ALA A CA 1
ATOM 1327 C C . ALA A 1 168 ? -9.071 -0.105 -7.126 1.00 88.56 168 ALA A C 1
ATOM 1329 O O . ALA A 1 168 ? -8.201 -0.162 -6.252 1.00 88.56 168 ALA A O 1
ATOM 1330 N N . SER A 1 169 ? -10.182 -0.836 -7.092 1.00 88.75 169 SER A N 1
ATOM 1331 C CA . SER A 1 169 ? -10.357 -1.950 -6.166 1.00 88.75 169 SER A CA 1
ATOM 1332 C C . SER A 1 169 ? -9.308 -3.027 -6.432 1.00 88.75 169 SER A C 1
ATOM 1334 O O . SER A 1 169 ? -8.936 -3.275 -7.582 1.00 88.75 169 SER A O 1
ATOM 1336 N N . TYR A 1 170 ? -8.880 -3.719 -5.384 1.00 91.12 170 TYR A N 1
ATOM 1337 C CA . TYR A 1 170 ? -7.893 -4.781 -5.489 1.00 91.12 170 TYR A CA 1
ATOM 1338 C C . TYR A 1 170 ? -8.191 -5.915 -4.514 1.00 91.12 170 TYR A C 1
ATOM 1340 O O . TYR A 1 170 ? -8.789 -5.723 -3.462 1.00 91.12 170 TYR A O 1
ATOM 1348 N N . ASP A 1 171 ? -7.731 -7.111 -4.870 1.00 91.31 171 ASP A N 1
ATOM 1349 C CA . ASP A 1 171 ? -7.721 -8.266 -3.979 1.00 91.31 171 ASP A CA 1
ATOM 1350 C C . ASP A 1 171 ? -6.348 -8.342 -3.300 1.00 91.31 171 ASP A C 1
ATOM 1352 O O . ASP A 1 171 ? -5.331 -8.606 -3.957 1.00 91.31 171 ASP A O 1
ATOM 1356 N N . LEU A 1 172 ? -6.316 -8.103 -1.985 1.00 90.00 172 LEU A N 1
ATOM 1357 C CA . LEU A 1 172 ? -5.088 -8.114 -1.187 1.00 90.00 172 LEU A CA 1
ATOM 1358 C C . LEU A 1 172 ? -4.343 -9.453 -1.298 1.00 90.00 172 LEU A C 1
ATOM 1360 O O . LEU A 1 172 ? -3.122 -9.485 -1.453 1.00 90.00 172 LEU A O 1
ATOM 1364 N N . GLY A 1 173 ? -5.067 -10.575 -1.292 1.00 90.81 173 GLY A N 1
ATOM 1365 C CA . GLY A 1 173 ? -4.480 -11.907 -1.413 1.00 90.81 173 GLY A CA 1
ATOM 1366 C C . GLY A 1 173 ? -3.770 -12.112 -2.753 1.00 90.81 173 GLY A C 1
ATOM 1367 O O . GLY A 1 173 ? -2.648 -12.625 -2.789 1.00 90.81 173 GLY A O 1
ATOM 1368 N N . LYS A 1 174 ? -4.380 -11.683 -3.864 1.00 94.00 174 LYS A N 1
ATOM 1369 C CA . LYS A 1 174 ? -3.765 -11.705 -5.202 1.00 94.00 174 LYS A CA 1
ATOM 1370 C C . LYS A 1 174 ? -2.561 -10.772 -5.270 1.00 94.00 174 LYS A C 1
ATOM 1372 O O . LYS A 1 174 ? -1.526 -11.177 -5.808 1.00 94.00 174 LYS A O 1
ATOM 1377 N N . ALA A 1 175 ? -2.669 -9.573 -4.700 1.00 94.94 175 ALA A N 1
ATOM 1378 C CA . ALA A 1 175 ? -1.599 -8.583 -4.681 1.00 94.94 175 ALA A CA 1
ATOM 1379 C C . ALA A 1 175 ? -0.367 -9.096 -3.916 1.00 94.94 175 ALA A C 1
ATOM 1381 O O . ALA A 1 175 ? 0.749 -9.060 -4.436 1.00 94.94 175 ALA A O 1
ATOM 1382 N N . LEU A 1 176 ? -0.566 -9.691 -2.737 1.00 94.38 176 LEU A N 1
ATOM 1383 C CA . LEU A 1 176 ? 0.499 -10.304 -1.942 1.00 94.38 176 LEU A CA 1
ATOM 1384 C C . LEU A 1 176 ? 1.079 -11.547 -2.629 1.00 94.38 176 LEU A C 1
ATOM 1386 O O . LEU A 1 176 ? 2.294 -11.666 -2.771 1.00 94.38 176 LEU A O 1
ATOM 1390 N N . LYS A 1 177 ? 0.251 -12.461 -3.153 1.00 94.69 177 LYS A N 1
ATOM 1391 C CA . LYS A 1 177 ? 0.748 -13.626 -3.917 1.00 94.69 177 LYS A CA 1
ATOM 1392 C C . LYS A 1 177 ? 1.578 -13.201 -5.133 1.00 94.69 177 LYS A C 1
ATOM 1394 O O . LYS A 1 177 ? 2.563 -13.859 -5.471 1.00 94.69 177 LYS A O 1
ATOM 1399 N N . LYS A 1 178 ? 1.190 -12.123 -5.822 1.00 95.81 178 LYS A N 1
ATOM 1400 C CA . LYS A 1 178 ? 1.960 -11.538 -6.929 1.00 95.81 178 LYS A CA 1
ATOM 1401 C C . LYS A 1 178 ? 3.272 -10.932 -6.423 1.00 95.81 178 LYS A C 1
ATOM 1403 O O . LYS A 1 178 ? 4.320 -11.262 -6.970 1.00 95.81 178 LYS A O 1
ATOM 1408 N N . LEU A 1 179 ? 3.239 -10.162 -5.337 1.00 95.81 179 LEU A N 1
ATOM 1409 C CA . LEU A 1 179 ? 4.432 -9.598 -4.706 1.00 95.81 179 LEU A CA 1
ATOM 1410 C C . LEU A 1 179 ? 5.436 -10.684 -4.301 1.00 95.81 179 LEU A C 1
ATOM 1412 O O . LEU A 1 179 ? 6.598 -10.619 -4.693 1.00 95.81 179 LEU A O 1
ATOM 1416 N N . LYS A 1 180 ? 4.981 -11.729 -3.597 1.00 95.31 180 LYS A N 1
ATOM 1417 C CA . LYS A 1 180 ? 5.810 -12.874 -3.192 1.00 95.31 180 LYS A CA 1
ATOM 1418 C C . LYS A 1 180 ? 6.523 -13.505 -4.387 1.00 95.31 180 LYS A C 1
ATOM 1420 O O . LYS A 1 180 ? 7.703 -13.825 -4.281 1.00 95.31 180 LYS A O 1
ATOM 1425 N N . ARG A 1 181 ? 5.820 -13.691 -5.510 1.00 94.31 181 ARG A N 1
ATOM 1426 C CA . ARG A 1 181 ? 6.404 -14.247 -6.742 1.00 94.31 181 ARG A CA 1
ATOM 1427 C C . ARG A 1 181 ? 7.487 -13.337 -7.319 1.00 94.31 181 ARG A C 1
ATOM 1429 O O . ARG A 1 181 ? 8.545 -13.832 -7.677 1.00 94.31 181 ARG A O 1
ATOM 1436 N N . ILE A 1 182 ? 7.252 -12.027 -7.366 1.00 94.69 182 ILE A N 1
ATOM 1437 C CA . ILE A 1 182 ? 8.212 -11.060 -7.924 1.00 94.69 182 ILE A CA 1
ATOM 1438 C C . ILE A 1 182 ? 9.468 -10.959 -7.052 1.00 94.69 182 ILE A C 1
ATOM 1440 O O . ILE A 1 182 ? 10.580 -10.976 -7.576 1.00 94.69 182 ILE A O 1
ATOM 1444 N N . LEU A 1 183 ? 9.306 -10.911 -5.726 1.00 91.62 183 LEU A N 1
ATOM 1445 C CA . LEU A 1 183 ? 10.432 -10.819 -4.792 1.00 91.62 183 LEU A CA 1
ATOM 1446 C C . LEU A 1 183 ? 11.312 -12.079 -4.803 1.00 91.62 183 LEU A C 1
ATOM 1448 O O . LEU A 1 183 ? 12.533 -11.959 -4.720 1.00 91.62 183 LEU A O 1
ATOM 1452 N N . HIS A 1 184 ? 10.714 -13.269 -4.936 1.00 88.62 184 HIS A N 1
ATOM 1453 C CA . HIS A 1 184 ? 11.457 -14.534 -5.012 1.00 88.62 184 HIS A CA 1
ATOM 1454 C C . HIS A 1 184 ? 11.935 -14.894 -6.422 1.00 88.62 184 HIS A C 1
ATOM 1456 O O . HIS A 1 184 ? 12.775 -15.785 -6.557 1.00 88.62 184 HIS A O 1
ATOM 1462 N N . SER A 1 185 ? 11.432 -14.231 -7.468 1.00 83.44 185 SER A N 1
ATOM 1463 C CA . SER A 1 185 ? 11.958 -14.440 -8.814 1.00 83.44 185 SER A CA 1
ATOM 1464 C C . SER A 1 185 ? 13.415 -13.996 -8.855 1.00 83.44 185 SER A C 1
ATOM 1466 O O . SER A 1 185 ? 13.754 -12.890 -8.430 1.00 83.44 185 SER A O 1
ATOM 1468 N N . ARG A 1 186 ? 14.287 -14.862 -9.376 1.00 67.31 186 ARG A N 1
ATOM 1469 C CA . ARG A 1 186 ? 15.678 -14.507 -9.690 1.00 67.31 186 ARG A CA 1
ATOM 1470 C C . ARG A 1 186 ? 15.806 -13.820 -11.055 1.00 67.31 186 ARG A C 1
ATOM 1472 O O . ARG A 1 186 ? 16.859 -13.254 -11.328 1.00 67.31 186 ARG A O 1
ATOM 1479 N N . TYR A 1 187 ? 14.735 -13.851 -11.855 1.00 52.88 187 TYR A N 1
ATOM 1480 C CA . TYR A 1 187 ? 14.669 -13.384 -13.241 1.00 52.88 187 TYR A CA 1
ATOM 1481 C C . TYR A 1 187 ? 13.542 -12.361 -13.422 1.00 52.88 187 TYR A C 1
ATOM 1483 O O . TYR A 1 187 ? 12.387 -12.647 -13.025 1.00 52.88 187 TYR A O 1
#